Protein AF-A0A1H3DU78-F1 (afdb_monomer)

Solvent-accessible surface area (backbone atoms only — not comparable to full-atom values): 16078 Å² total; per-residue (Å²): 108,65,36,31,27,30,7,32,16,39,33,56,94,50,34,18,8,29,22,40,37,34,23,39,77,88,68,27,35,65,48,69,55,69,44,70,27,63,42,56,65,53,42,52,42,43,44,43,65,72,65,58,45,58,42,69,32,27,36,33,33,7,28,47,26,66,66,58,42,45,68,54,81,54,50,35,62,51,55,56,48,48,38,68,75,38,63,93,50,31,85,80,62,72,36,68,82,72,51,59,69,29,37,63,46,37,33,43,52,42,51,48,52,48,49,72,65,12,82,49,48,55,38,36,28,44,32,55,43,56,55,51,49,20,72,74,66,79,40,82,72,49,63,63,84,80,70,87,85,79,61,93,82,55,63,75,75,61,48,55,55,54,52,52,56,49,48,53,53,19,53,54,44,39,46,46,53,49,49,52,52,51,50,57,49,54,76,43,36,39,95,82,59,71,78,75,88,75,71,64,87,77,70,48,72,32,34,51,39,0,44,46,12,13,51,50,30,46,46,27,62,65,73,51,66,36,49,48,62,77,52,72,48,97,87,60,63,74,65,73,70,63,51,73,64,56,48,48,50,55,52,46,55,74,70,52,85,61,84,55,80,65,43,60,51,53,57,49,55,58,65,41,49,51,46,54,56,88,84,41,63,88,27,62,43,35,53,36,78,70,81,69,86,126

Foldseek 3Di:
DKAKEKFWEQDAPQFIKIKIFIADPVGFTADMDIDTGHALVVNVCCQCPVVVDQLQRYAYYFYQADQKAFPDDFAFLVLVVLCVVCVVCNVLRGTLVPDDDRRNPRRNVSLLVSLVRRVNHQAYAHDSLQSQVCLVPVDGDPLDPDDPPPPPPDPDPVVVVVVVVRVVVSLVSLVVLLVVLVVLSVVRHDPPPDPDSPDPSPDDPNNSNRSSSRSCCSVCVPPPPADWSLDADPVDGSCPDCPPVSVVVLVVQLVPDPPDPVSVVVSVVNVSRIDGDPSCVSHYTHGHHDRPPD

pLDDT: mean 81.36, std 17.66, range [39.06, 98.69]

Secondary structure (DSSP, 8-state):
-EEEEEEEE--TTT-EEEEEEEEETT--EEEEEEEEESSHHHHHHIIIIIS---GGGEEEEEESS-S-EESSSSS-HHHHHHHHH-GGGGGG---GGG--THHHHHHHHHHHHHHHH-TT--EEEE--HHHHHHHHHSS---S-----TT-SSS-HHHHHHHHHHHHHHHHHHHHHHHHHHHHHHHHTB-TT--------TT--HHHHHHHHHHHHHIIIIIIS--EETTSPPSS-----PPPHHHHHHHHHHHHSS--SHHHHHHHHHTTSSEE--TTTTTTEE-EE------

Nearest PDB structures (foldseek):
  7u65-assembly1_G  TM=6.149E-01  e=1.253E+00  Escherichia phage T7
  5ux0-assembly1_A  TM=3.588E-01  e=1.759E-01  Marinitoga piezophila
  1ytu-assembly1_A  TM=5.252E-01  e=1.490E+00  Archaeoglobus fulgidus DSM 4304
  4h83-assembly3_C  TM=5.751E-01  e=4.215E+00  marine actinobacterium PHSC20C1
  7ucz-assembly2_B  TM=7.297E-01  e=5.626E+00  Homo sapiens

Structure (mmCIF, N/CA/C/O backbone):
data_AF-A0A1H3DU78-F1
#
_entry.id   AF-A0A1H3DU78-F1
#
loop_
_atom_site.group_PDB
_atom_site.id
_atom_site.type_symbol
_atom_site.label_atom_id
_atom_site.label_alt_id
_atom_site.label_comp_id
_atom_site.label_asym_id
_atom_site.label_entity_id
_atom_site.label_seq_id
_atom_site.pdbx_PDB_ins_code
_atom_site.Cartn_x
_atom_site.Cartn_y
_atom_site.Cartn_z
_atom_site.occupancy
_atom_site.B_iso_or_equiv
_atom_site.auth_seq_id
_atom_site.auth_comp_id
_atom_site.auth_asym_id
_atom_site.auth_atom_id
_atom_site.pdbx_PDB_model_num
ATOM 1 N N . MET A 1 1 ? -14.651 -18.981 3.336 1.00 88.81 1 MET A N 1
ATOM 2 C CA . MET A 1 1 ? -14.735 -17.510 3.419 1.00 88.81 1 MET A CA 1
ATOM 3 C C . MET A 1 1 ? -13.555 -16.959 2.651 1.00 88.81 1 MET A C 1
ATOM 5 O O . MET A 1 1 ? -12.500 -17.586 2.697 1.00 88.81 1 MET A O 1
ATOM 9 N N . THR A 1 2 ? -13.757 -15.878 1.912 1.00 95.44 2 THR A N 1
ATOM 10 C CA . THR A 1 2 ? -12.699 -15.154 1.205 1.00 95.44 2 THR A CA 1
ATOM 11 C C . THR A 1 2 ? -12.466 -13.832 1.912 1.00 95.44 2 THR A C 1
ATOM 13 O O . THR A 1 2 ? -13.393 -13.269 2.494 1.00 95.44 2 THR A O 1
ATOM 16 N N . TYR A 1 3 ? -11.221 -13.379 1.899 1.00 97.94 3 TYR A N 1
ATOM 17 C CA . TYR A 1 3 ? -10.843 -12.057 2.358 1.00 97.94 3 TYR A CA 1
ATOM 18 C C . TYR A 1 3 ? -10.130 -11.317 1.235 1.00 97.94 3 TYR A C 1
ATOM 20 O O . TYR A 1 3 ? -9.528 -11.929 0.351 1.00 97.94 3 TYR A O 1
ATOM 28 N N . ILE A 1 4 ? -10.192 -9.995 1.293 1.00 98.50 4 ILE A N 1
ATOM 29 C CA . ILE A 1 4 ? -9.606 -9.097 0.313 1.00 98.50 4 ILE A CA 1
ATOM 30 C C . ILE A 1 4 ? -8.602 -8.189 1.011 1.00 98.50 4 ILE A C 1
ATOM 32 O O . ILE A 1 4 ? -8.874 -7.618 2.074 1.00 98.50 4 ILE A O 1
ATOM 36 N N . ILE A 1 5 ? -7.433 -8.066 0.388 1.00 98.62 5 ILE A N 1
ATOM 37 C CA . ILE A 1 5 ? -6.369 -7.155 0.797 1.00 98.62 5 ILE A CA 1
ATOM 38 C C . ILE A 1 5 ? -6.096 -6.221 -0.368 1.00 98.62 5 ILE A C 1
ATOM 40 O O . ILE A 1 5 ? -5.747 -6.674 -1.452 1.00 98.62 5 ILE A O 1
ATOM 44 N N . ILE A 1 6 ? -6.280 -4.926 -0.151 1.00 98.69 6 ILE A N 1
ATOM 45 C CA . ILE A 1 6 ? -6.170 -3.913 -1.204 1.00 98.69 6 ILE A CA 1
ATOM 46 C C . ILE A 1 6 ? -4.757 -3.331 -1.230 1.00 98.69 6 ILE A C 1
ATOM 48 O O . ILE A 1 6 ? -4.103 -3.212 -0.195 1.00 98.69 6 ILE A O 1
ATOM 52 N N . GLY A 1 7 ? -4.297 -2.941 -2.410 1.00 98.62 7 GLY A N 1
ATOM 53 C CA . GLY A 1 7 ? -3.119 -2.106 -2.590 1.00 98.62 7 GLY A CA 1
ATOM 54 C C . GLY A 1 7 ? -3.480 -0.838 -3.341 1.00 98.62 7 GLY A C 1
ATOM 55 O O . GLY A 1 7 ? -4.228 -0.906 -4.316 1.00 98.62 7 GLY A O 1
ATOM 56 N N . TYR A 1 8 ? -2.963 0.305 -2.905 1.00 98.56 8 TYR A N 1
ATOM 57 C CA . TYR A 1 8 ? -3.219 1.589 -3.548 1.00 98.56 8 TYR A CA 1
ATOM 58 C C . TYR A 1 8 ? -1.956 2.449 -3.579 1.00 98.56 8 TYR A C 1
ATOM 60 O O . TYR A 1 8 ? -1.324 2.652 -2.544 1.00 98.56 8 TYR A O 1
ATOM 68 N N . A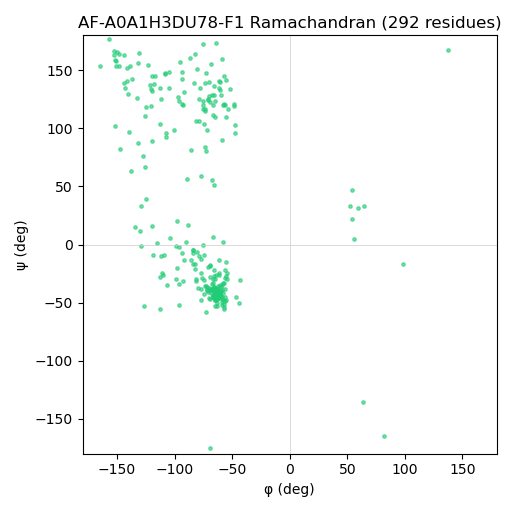SP A 1 9 ? -1.623 2.978 -4.752 1.00 97.62 9 ASP A N 1
ATOM 69 C CA . ASP A 1 9 ? -0.562 3.967 -4.936 1.00 97.62 9 ASP A CA 1
ATOM 70 C C . ASP A 1 9 ? -1.126 5.208 -5.654 1.00 97.62 9 ASP A C 1
ATOM 72 O O . ASP A 1 9 ? -1.486 5.141 -6.837 1.00 97.62 9 ASP A O 1
ATOM 76 N N . PRO A 1 10 ? -1.243 6.355 -4.964 1.00 96.12 10 PRO A N 1
ATOM 77 C CA . PRO A 1 10 ? -1.744 7.583 -5.556 1.00 96.12 10 PRO A CA 1
ATOM 78 C C . PRO A 1 10 ? -0.730 8.247 -6.507 1.00 96.12 10 PRO A C 1
ATOM 80 O O . PRO A 1 10 ? -0.048 9.220 -6.161 1.00 96.12 10 PRO A O 1
ATOM 83 N N . GLY A 1 11 ? -0.701 7.789 -7.757 1.00 88.12 11 GLY A N 1
ATOM 84 C CA . GLY A 1 11 ? 0.022 8.432 -8.851 1.00 88.12 11 GLY A CA 1
ATOM 85 C C . GLY A 1 11 ? -0.723 9.638 -9.438 1.00 88.12 11 GLY A C 1
ATOM 86 O O . GLY A 1 11 ? -1.876 9.568 -9.864 1.00 88.12 11 GLY A O 1
ATOM 87 N N . GLY A 1 12 ? -0.057 10.797 -9.472 1.00 85.62 12 GLY A N 1
ATOM 88 C CA . GLY A 1 12 ? -0.580 12.000 -10.133 1.00 85.62 12 GLY A CA 1
ATOM 89 C C . GLY A 1 12 ? -0.748 11.825 -11.650 1.00 85.62 12 GLY A C 1
ATOM 90 O O . GLY A 1 12 ? -0.314 10.834 -12.222 1.00 85.62 12 GLY A O 1
ATOM 91 N N . ASN A 1 13 ? -1.337 12.819 -12.327 1.00 88.75 13 ASN A N 1
ATOM 92 C CA . ASN A 1 13 ? -1.548 12.803 -13.787 1.00 88.75 13 ASN A CA 1
ATOM 93 C C . ASN A 1 13 ? -2.294 11.554 -14.293 1.00 88.75 13 ASN A C 1
ATOM 95 O O . ASN A 1 13 ? -1.897 10.961 -15.293 1.00 88.75 13 ASN A O 1
ATOM 99 N N . HIS A 1 14 ? -3.386 11.192 -13.619 1.00 91.31 14 HIS A N 1
ATOM 100 C CA . HIS A 1 14 ? -4.242 10.063 -13.988 1.00 91.31 14 HIS A CA 1
ATOM 101 C C . HIS A 1 14 ? -3.562 8.686 -13.895 1.00 91.31 14 HIS A C 1
ATOM 103 O O . HIS A 1 14 ? -3.837 7.808 -14.708 1.00 91.31 14 HIS A O 1
ATOM 109 N N . ALA A 1 15 ? -2.649 8.506 -12.936 1.00 94.56 15 ALA A N 1
ATOM 110 C CA . ALA A 1 15 ? -1.830 7.303 -12.838 1.00 94.56 15 ALA A CA 1
ATOM 111 C C . ALA A 1 15 ? -1.926 6.621 -11.464 1.00 94.56 15 ALA A C 1
ATOM 113 O O . ALA A 1 15 ? -0.924 6.137 -10.953 1.00 94.56 15 ALA A O 1
ATOM 114 N N . ASN A 1 16 ? -3.111 6.579 -10.851 1.00 97.00 16 ASN A N 1
ATOM 115 C CA . ASN A 1 16 ? -3.283 5.913 -9.560 1.00 97.00 16 ASN A CA 1
ATOM 116 C C . ASN A 1 16 ? -3.285 4.401 -9.758 1.00 97.00 16 ASN A C 1
ATOM 118 O O . ASN A 1 16 ? -4.148 3.879 -10.461 1.00 97.00 16 ASN A O 1
ATOM 122 N N . GLY A 1 17 ? -2.345 3.705 -9.129 1.00 97.31 17 GLY A N 1
ATOM 123 C CA . GLY A 1 17 ? -2.340 2.253 -9.085 1.00 97.31 17 GLY A CA 1
ATOM 124 C C . GLY A 1 17 ? -3.346 1.746 -8.062 1.00 97.31 17 GLY A C 1
ATOM 125 O O . GLY A 1 17 ? -3.403 2.236 -6.933 1.00 97.31 17 GLY A O 1
ATOM 126 N N . VAL A 1 18 ? -4.126 0.740 -8.437 1.00 98.38 18 VAL A N 1
ATOM 127 C CA . VAL A 1 18 ? -5.015 0.022 -7.522 1.00 98.38 18 VAL A CA 1
ATOM 128 C C . VAL A 1 18 ? -4.911 -1.472 -7.791 1.00 98.38 18 VAL A C 1
ATOM 130 O O . VAL A 1 18 ? -4.747 -1.907 -8.928 1.00 98.38 18 VAL A O 1
ATOM 133 N N . SER A 1 19 ? -4.961 -2.265 -6.730 1.00 97.94 19 SER A N 1
ATOM 134 C CA . SER A 1 19 ? -4.890 -3.719 -6.812 1.00 97.94 19 SER A CA 1
ATOM 135 C C . SER A 1 19 ? -5.654 -4.379 -5.676 1.00 97.94 19 SER A C 1
ATOM 137 O O . SER A 1 19 ? -5.976 -3.746 -4.665 1.00 97.94 19 SER A O 1
ATOM 139 N N . TYR A 1 20 ? -5.898 -5.676 -5.821 1.00 98.31 20 TYR A N 1
ATOM 140 C CA . TYR A 1 20 ? -6.340 -6.516 -4.719 1.00 98.31 20 TYR A CA 1
ATOM 141 C C . TYR A 1 20 ? -5.645 -7.873 -4.736 1.00 98.31 20 TYR A C 1
ATOM 143 O O . TYR A 1 20 ? -5.284 -8.398 -5.785 1.00 98.31 20 TYR A O 1
ATOM 151 N N . LEU A 1 21 ? -5.536 -8.472 -3.554 1.00 97.56 21 LEU A N 1
ATOM 152 C CA . LEU A 1 21 ? -5.270 -9.887 -3.347 1.00 97.56 21 LEU A CA 1
ATOM 153 C C . LEU A 1 21 ? -6.515 -1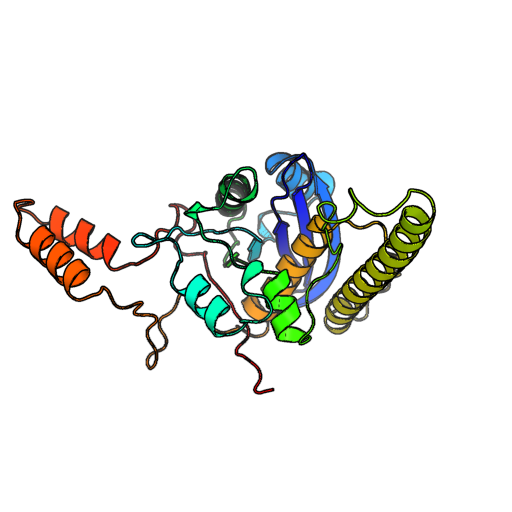0.523 -2.741 1.00 97.56 21 LEU A C 1
ATOM 155 O O . LEU A 1 21 ? -6.992 -10.095 -1.687 1.00 97.56 21 LEU A O 1
ATOM 159 N N . LYS A 1 22 ? -7.018 -11.569 -3.388 1.00 97.44 22 LYS A N 1
ATOM 160 C CA . LYS A 1 22 ? -8.065 -12.428 -2.853 1.00 97.44 22 LYS A CA 1
ATOM 161 C C . LYS A 1 22 ? -7.421 -13.601 -2.145 1.00 97.44 22 LYS A C 1
ATOM 163 O O . LYS A 1 22 ? -6.689 -14.375 -2.759 1.00 97.44 22 LYS A O 1
ATOM 168 N N . VAL A 1 23 ? -7.704 -13.735 -0.856 1.00 96.75 23 VAL A N 1
ATOM 169 C CA . VAL A 1 23 ? -7.148 -14.789 -0.011 1.00 96.75 23 VAL A CA 1
ATOM 170 C C . VAL A 1 23 ? -8.248 -15.664 0.573 1.00 96.75 23 VAL A C 1
ATOM 172 O O . VAL A 1 23 ? -9.349 -15.214 0.889 1.00 96.75 23 VAL A O 1
ATOM 175 N N . THR A 1 24 ? -7.958 -16.947 0.711 1.00 95.94 24 THR A N 1
ATOM 176 C CA . THR A 1 24 ? -8.847 -17.922 1.338 1.00 95.94 24 THR A CA 1
ATOM 177 C C . THR A 1 24 ? -8.854 -17.770 2.862 1.00 95.94 24 THR A C 1
ATOM 179 O O . THR A 1 24 ? -8.049 -17.049 3.452 1.00 95.94 24 THR A O 1
ATOM 182 N N . SER A 1 25 ? -9.739 -18.501 3.541 1.00 95.25 25 SER A N 1
ATOM 183 C CA . SER A 1 25 ? -9.796 -18.509 5.008 1.00 95.25 25 SER A CA 1
ATOM 184 C C . SER A 1 25 ? -8.561 -19.113 5.687 1.00 95.25 25 SER A C 1
ATOM 186 O O . SER A 1 25 ? -8.312 -18.817 6.849 1.00 95.25 25 SER A O 1
ATOM 188 N N . ASP A 1 26 ? -7.793 -19.953 4.986 1.00 95.00 26 ASP A N 1
ATOM 189 C CA . ASP A 1 26 ? -6.461 -20.421 5.405 1.00 95.00 26 ASP A CA 1
ATOM 190 C C . ASP A 1 26 ? -5.332 -19.485 4.936 1.00 95.00 26 ASP A C 1
ATOM 192 O O . ASP A 1 26 ? -4.167 -19.876 4.936 1.00 95.00 26 ASP A O 1
ATOM 196 N N . LEU A 1 27 ? -5.685 -18.252 4.552 1.00 94.75 27 LEU A N 1
ATOM 197 C CA . LEU A 1 27 ? -4.789 -17.169 4.158 1.00 94.75 27 LEU A CA 1
ATOM 198 C C . LEU A 1 27 ? -3.890 -17.499 2.961 1.00 94.75 27 LEU A C 1
ATOM 200 O O . LEU A 1 27 ? -2.780 -16.986 2.873 1.00 94.75 27 LEU A O 1
ATOM 204 N N . ARG A 1 28 ? -4.346 -18.329 2.019 1.00 94.38 28 ARG A N 1
ATOM 205 C CA . ARG A 1 28 ? -3.638 -18.566 0.750 1.00 94.38 28 ARG A CA 1
ATOM 206 C C . ARG A 1 28 ? -4.165 -17.643 -0.332 1.00 94.38 28 ARG A C 1
ATOM 208 O O . ARG A 1 28 ? -5.372 -17.433 -0.413 1.00 94.38 28 ARG A O 1
ATOM 215 N N . ILE A 1 29 ? -3.285 -17.146 -1.195 1.00 94.25 29 ILE A N 1
ATOM 216 C CA . ILE A 1 29 ? -3.695 -16.308 -2.326 1.00 94.25 29 ILE A CA 1
ATOM 217 C C . ILE A 1 29 ? -4.429 -17.180 -3.360 1.00 94.25 29 ILE A C 1
ATOM 219 O O . ILE A 1 29 ? -3.935 -18.222 -3.797 1.00 94.25 29 ILE A O 1
ATOM 223 N N . GLU A 1 30 ? -5.647 -16.780 -3.713 1.00 94.12 30 GLU A N 1
ATOM 224 C CA . GLU A 1 30 ? -6.503 -17.435 -4.707 1.00 94.12 30 GLU A CA 1
ATOM 225 C C . GLU A 1 30 ? -6.590 -16.630 -6.003 1.00 94.12 30 GLU A C 1
ATOM 227 O O . GLU A 1 30 ? -6.660 -17.226 -7.075 1.00 94.12 30 GLU A O 1
ATOM 232 N N . ASP A 1 31 ? -6.576 -15.300 -5.922 1.00 93.31 31 ASP A N 1
ATOM 233 C CA . ASP A 1 31 ? -6.545 -14.429 -7.095 1.00 93.31 31 ASP A CA 1
ATOM 234 C C . ASP A 1 31 ? -5.888 -13.091 -6.766 1.00 93.31 31 ASP A C 1
ATOM 236 O O . ASP A 1 31 ? -5.763 -12.715 -5.598 1.00 93.31 31 ASP A O 1
ATOM 240 N N . PHE A 1 32 ? -5.485 -12.374 -7.803 1.00 94.88 32 PHE A N 1
ATOM 241 C CA . PHE A 1 32 ? -5.138 -10.966 -7.714 1.00 94.88 32 PHE A CA 1
ATOM 242 C C . PHE A 1 32 ? -5.418 -10.293 -9.051 1.00 94.88 32 PHE A C 1
ATOM 244 O O . PHE A 1 32 ? -5.379 -10.942 -10.099 1.00 94.88 32 PHE A O 1
ATOM 251 N N . ASP A 1 33 ? -5.671 -8.995 -9.002 1.00 94.44 33 ASP A N 1
ATOM 252 C CA . ASP A 1 33 ? -5.728 -8.155 -10.190 1.00 94.44 33 ASP A CA 1
ATOM 253 C C . ASP A 1 33 ? -5.247 -6.749 -9.840 1.00 94.44 33 ASP A C 1
ATOM 255 O O . ASP A 1 33 ? -5.164 -6.365 -8.664 1.00 94.44 33 ASP A O 1
ATOM 259 N N . SER A 1 34 ? -4.931 -5.983 -10.872 1.00 95.25 34 SER A N 1
ATOM 260 C CA . SER A 1 34 ? -4.468 -4.611 -10.757 1.00 95.25 34 SER A CA 1
ATOM 261 C C . SER A 1 34 ? -4.858 -3.794 -11.969 1.00 95.25 34 SER A C 1
ATOM 263 O O . SER A 1 34 ? -5.122 -4.314 -13.050 1.00 95.25 34 SER A O 1
ATOM 265 N N . THR A 1 35 ? -4.902 -2.484 -11.779 1.00 95.44 35 THR A N 1
ATOM 266 C CA . THR A 1 35 ? -5.074 -1.547 -12.879 1.00 95.44 35 THR A CA 1
ATOM 267 C C . THR A 1 35 ? -4.534 -0.174 -12.498 1.00 95.44 35 THR A C 1
ATOM 269 O O . THR A 1 35 ? -4.108 0.076 -11.364 1.00 95.44 35 THR A O 1
ATOM 272 N N . ILE A 1 36 ? -4.594 0.737 -13.462 1.00 95.75 36 ILE A N 1
ATOM 273 C CA . ILE A 1 36 ? -4.297 2.150 -13.293 1.00 95.75 36 ILE A CA 1
ATOM 274 C C . ILE A 1 36 ? -5.544 2.947 -13.637 1.00 95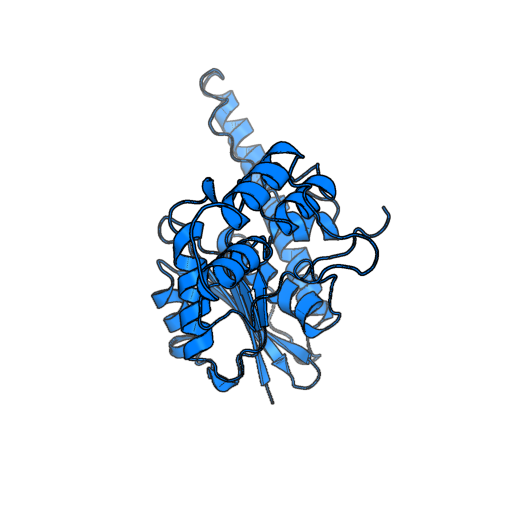.75 36 ILE A C 1
ATOM 276 O O . ILE A 1 36 ? -6.160 2.739 -14.682 1.00 95.75 36 ILE A O 1
ATOM 280 N N . VAL A 1 37 ? -5.889 3.882 -12.762 1.00 96.50 37 VAL A N 1
ATOM 281 C CA . VAL A 1 37 ? -7.073 4.732 -12.881 1.00 96.50 37 VAL A CA 1
ATOM 282 C C . VAL A 1 37 ? -6.731 6.201 -12.678 1.00 96.50 37 VAL A C 1
ATOM 284 O O . VAL A 1 37 ? -5.671 6.578 -12.161 1.00 96.50 37 VAL A O 1
ATOM 287 N N . SER A 1 38 ? -7.655 7.071 -13.069 1.00 95.94 38 SER A N 1
ATOM 288 C CA . SER A 1 38 ? -7.414 8.507 -13.076 1.00 95.94 38 SER A CA 1
ATOM 289 C C . SER A 1 38 ? -7.462 9.132 -11.687 1.00 95.94 38 SER A C 1
ATOM 291 O O . SER A 1 38 ? -6.808 10.153 -11.446 1.00 95.94 38 SER A O 1
ATOM 293 N N . THR A 1 39 ? -8.239 8.543 -10.780 1.00 96.00 39 THR A N 1
ATOM 294 C CA . THR A 1 39 ? -8.622 9.141 -9.498 1.00 96.00 39 THR A CA 1
ATOM 295 C C . THR A 1 39 ? -8.911 8.082 -8.427 1.00 96.00 39 THR A C 1
ATOM 297 O O . THR A 1 39 ? -9.081 6.897 -8.717 1.00 96.00 39 THR A O 1
ATOM 300 N N . CYS A 1 40 ? -8.993 8.502 -7.161 1.00 96.12 40 CYS A N 1
ATOM 301 C CA . CYS A 1 40 ? -9.333 7.611 -6.051 1.00 96.12 40 CYS A CA 1
ATOM 302 C C . CYS A 1 40 ? -10.778 7.076 -6.094 1.00 96.12 40 CYS A C 1
ATOM 304 O O . CYS A 1 40 ? -11.026 5.977 -5.610 1.00 96.12 40 CYS A O 1
ATOM 306 N N . ASP A 1 41 ? -11.738 7.821 -6.648 1.00 97.12 41 ASP A N 1
ATOM 307 C CA . ASP A 1 41 ? -13.120 7.354 -6.830 1.00 97.12 41 ASP A CA 1
ATOM 308 C C . ASP A 1 41 ? -13.225 6.306 -7.941 1.00 97.12 41 ASP A C 1
ATOM 310 O O . ASP A 1 41 ? -13.906 5.298 -7.753 1.00 97.12 41 ASP A O 1
ATOM 314 N N . GLU A 1 42 ? -12.487 6.474 -9.043 1.00 98.00 42 GLU A N 1
ATOM 315 C CA . GLU A 1 42 ? -12.357 5.427 -10.062 1.00 98.00 42 GLU A CA 1
ATOM 316 C C . GLU A 1 42 ? -11.697 4.170 -9.479 1.00 98.00 42 GLU A C 1
ATOM 318 O O . GLU A 1 42 ? -12.115 3.066 -9.804 1.00 98.00 42 GLU A O 1
ATOM 323 N N . ALA A 1 43 ? -10.731 4.311 -8.562 1.00 98.19 43 ALA A N 1
ATOM 324 C CA . ALA A 1 43 ? -10.107 3.163 -7.896 1.00 98.19 43 ALA A CA 1
ATOM 325 C C . ALA A 1 43 ? -11.115 2.361 -7.059 1.00 98.19 43 ALA A C 1
ATOM 327 O O . ALA A 1 43 ? -11.128 1.132 -7.106 1.00 98.19 43 ALA A O 1
ATOM 328 N N . LEU A 1 44 ? -11.975 3.050 -6.305 1.00 98.38 44 LEU A N 1
ATOM 329 C CA . LEU A 1 44 ? -13.027 2.410 -5.511 1.00 98.38 44 LEU A CA 1
ATOM 330 C C . LEU A 1 44 ? -14.116 1.796 -6.398 1.00 98.38 44 LEU A C 1
ATOM 332 O O . LEU A 1 44 ? -14.577 0.696 -6.103 1.00 98.38 44 LEU A O 1
ATOM 336 N N . SER A 1 45 ? -14.488 2.473 -7.488 1.00 98.38 45 SER A N 1
ATOM 337 C CA . SER A 1 45 ? -15.455 1.957 -8.467 1.00 98.38 45 SER A CA 1
ATOM 338 C C . SER A 1 45 ? -14.909 0.700 -9.149 1.00 98.38 45 SER A C 1
ATOM 340 O O . SER A 1 45 ? -15.594 -0.313 -9.223 1.00 98.38 45 SER A O 1
ATOM 342 N N . TRP A 1 46 ? -13.633 0.704 -9.542 1.00 98.31 46 TRP A N 1
ATOM 343 C CA . TRP A 1 46 ? -12.985 -0.481 -10.100 1.00 98.31 46 TRP A CA 1
ATOM 344 C C . TRP A 1 46 ? -13.002 -1.657 -9.113 1.00 98.31 46 TRP A C 1
ATOM 346 O O . TRP A 1 46 ? -13.337 -2.775 -9.491 1.00 98.31 46 TRP A O 1
ATOM 356 N N . LEU A 1 47 ? -12.702 -1.421 -7.831 1.00 98.50 47 LEU A N 1
ATOM 357 C CA . LEU A 1 47 ? -12.746 -2.477 -6.815 1.00 98.50 47 LEU A CA 1
ATOM 358 C C . LEU A 1 47 ? -14.164 -3.041 -6.625 1.00 98.50 47 LEU A C 1
ATOM 360 O O . LEU A 1 47 ? -14.362 -4.254 -6.666 1.00 98.50 47 LEU A O 1
ATOM 364 N N . PHE A 1 48 ? -15.149 -2.181 -6.375 1.00 98.31 48 PHE A N 1
ATOM 365 C CA . PHE A 1 48 ? -16.459 -2.628 -5.896 1.00 98.31 48 PHE A CA 1
ATOM 366 C C . PHE A 1 48 ? -17.475 -2.885 -7.008 1.00 98.31 48 PHE A C 1
ATOM 368 O O . PHE A 1 48 ? -18.291 -3.797 -6.872 1.00 98.31 48 PHE A O 1
ATOM 375 N N . ASP A 1 49 ? -17.395 -2.147 -8.111 1.00 97.88 49 ASP A N 1
ATOM 376 C CA . ASP A 1 49 ? -18.326 -2.273 -9.229 1.00 97.88 49 ASP A CA 1
ATOM 377 C C . ASP A 1 49 ? -17.753 -3.195 -10.317 1.00 97.88 49 ASP A C 1
ATOM 379 O O . ASP A 1 49 ? -18.403 -4.177 -10.682 1.00 97.88 49 ASP A O 1
ATOM 383 N N . ASP A 1 50 ? -16.523 -2.948 -10.787 1.00 97.69 50 ASP A N 1
ATOM 384 C CA . ASP A 1 50 ? -15.947 -3.715 -11.908 1.00 97.69 50 ASP A CA 1
ATOM 385 C C . ASP A 1 50 ? -15.452 -5.101 -11.472 1.00 97.69 50 ASP A C 1
ATOM 387 O O . ASP A 1 50 ? -15.757 -6.112 -12.109 1.00 97.69 50 ASP A O 1
ATOM 391 N N . GLN A 1 51 ? -14.701 -5.165 -10.370 1.00 97.12 51 GLN A N 1
ATOM 392 C CA . GLN A 1 51 ? -14.181 -6.420 -9.810 1.00 97.12 51 GLN A CA 1
ATOM 393 C C . GLN A 1 51 ? -15.200 -7.125 -8.905 1.00 97.12 51 GLN A C 1
ATOM 395 O O . GLN A 1 51 ? -14.952 -8.240 -8.440 1.00 97.12 51 GLN A O 1
ATOM 400 N N . MET A 1 52 ? -16.357 -6.494 -8.669 1.00 97.31 52 MET A N 1
ATOM 401 C CA . MET A 1 52 ? -17.449 -7.008 -7.839 1.00 97.31 52 MET A CA 1
ATOM 402 C C . MET A 1 52 ? -16.991 -7.446 -6.437 1.00 97.31 52 MET A C 1
ATOM 404 O O . MET A 1 52 ? -17.514 -8.416 -5.875 1.00 97.31 52 MET A O 1
ATOM 408 N N . ILE A 1 53 ? -15.992 -6.762 -5.868 1.00 98.06 53 ILE A N 1
ATOM 409 C CA . ILE A 1 53 ? -15.535 -7.038 -4.507 1.00 98.06 53 ILE A CA 1
ATOM 410 C C . ILE A 1 53 ? -16.639 -6.634 -3.536 1.00 98.06 53 ILE A C 1
ATOM 412 O O . ILE A 1 53 ? -17.119 -5.504 -3.548 1.00 98.06 53 ILE A O 1
ATOM 416 N N . ASN A 1 54 ? -17.014 -7.545 -2.641 1.00 98.12 54 ASN A N 1
ATOM 417 C CA . ASN A 1 54 ? -17.888 -7.197 -1.532 1.00 98.12 54 ASN A CA 1
ATOM 418 C C . ASN A 1 54 ? -17.082 -6.413 -0.471 1.00 98.12 54 ASN A C 1
ATOM 420 O O . ASN A 1 54 ? -16.097 -6.957 0.038 1.00 98.12 54 ASN A O 1
ATOM 424 N N . PRO A 1 55 ? -17.485 -5.184 -0.083 1.00 98.25 55 PRO A N 1
ATOM 425 C CA . PRO A 1 55 ? -16.802 -4.414 0.962 1.00 98.25 55 PRO A CA 1
ATOM 426 C C . PRO A 1 55 ? -16.666 -5.148 2.306 1.00 98.25 55 PRO A C 1
ATOM 428 O O . PRO A 1 55 ? -15.709 -4.916 3.045 1.00 98.25 55 PRO A O 1
ATOM 431 N N . ASP A 1 56 ? -17.574 -6.078 2.617 1.00 98.19 56 ASP A N 1
ATOM 432 C CA . ASP A 1 56 ? -17.499 -6.906 3.827 1.00 98.19 56 ASP A CA 1
ATOM 433 C C . ASP A 1 56 ? -16.342 -7.920 3.789 1.00 98.19 56 ASP A C 1
ATOM 435 O O . ASP A 1 56 ? -15.940 -8.442 4.829 1.00 98.19 56 ASP A O 1
ATOM 439 N N . GLU A 1 57 ? -15.787 -8.224 2.616 1.00 98.19 57 GLU A N 1
ATOM 440 C CA . GLU A 1 57 ? -14.643 -9.132 2.484 1.00 98.19 57 GLU A CA 1
ATOM 441 C C . GLU A 1 57 ? -13.302 -8.410 2.665 1.00 98.19 57 GLU A C 1
ATOM 443 O O . GLU A 1 57 ? -12.279 -9.063 2.870 1.00 98.19 57 GLU A O 1
ATOM 448 N N . VAL A 1 58 ? -13.282 -7.074 2.634 1.00 98.56 58 VAL A N 1
ATOM 449 C CA . VAL A 1 58 ? -12.058 -6.278 2.780 1.00 98.56 58 VAL A CA 1
ATOM 450 C C . VAL A 1 58 ? -11.609 -6.257 4.239 1.00 98.56 58 VAL A C 1
ATOM 452 O O . VAL A 1 58 ? -12.290 -5.705 5.103 1.00 98.56 58 VAL A O 1
ATOM 455 N N . ILE A 1 59 ? -10.425 -6.816 4.508 1.00 98.31 59 ILE A N 1
ATOM 456 C CA . ILE A 1 59 ? -9.857 -6.895 5.865 1.00 98.31 59 ILE A CA 1
ATOM 457 C C . ILE A 1 59 ? -8.642 -5.992 6.071 1.00 98.31 59 ILE A C 1
ATOM 459 O O . ILE A 1 59 ? -8.378 -5.571 7.200 1.00 98.31 59 ILE A O 1
ATOM 463 N N . ALA A 1 60 ? -7.910 -5.669 5.003 1.00 98.44 60 ALA A N 1
ATOM 464 C CA . ALA A 1 60 ? -6.714 -4.840 5.076 1.00 98.44 60 ALA A CA 1
ATOM 465 C C . ALA A 1 60 ? -6.465 -4.059 3.780 1.00 98.44 60 ALA A C 1
ATOM 467 O O . ALA A 1 60 ? -6.922 -4.461 2.710 1.00 98.44 60 ALA A O 1
ATOM 468 N N . ALA A 1 61 ? -5.694 -2.976 3.866 1.00 98.69 61 ALA A N 1
ATOM 469 C CA . ALA A 1 61 ? -5.157 -2.291 2.696 1.00 98.69 61 ALA A CA 1
ATOM 470 C C . ALA A 1 61 ? -3.744 -1.751 2.942 1.00 98.69 61 ALA A C 1
ATOM 472 O O . ALA A 1 61 ? -3.475 -1.214 4.015 1.00 98.69 61 ALA A O 1
ATOM 473 N N . GLY A 1 62 ? -2.869 -1.888 1.947 1.00 98.44 62 GLY A N 1
ATOM 474 C CA . GLY A 1 62 ? -1.579 -1.209 1.859 1.00 98.44 62 GLY A CA 1
ATOM 475 C C . GLY A 1 62 ? -1.687 0.035 0.991 1.00 98.44 62 GLY A C 1
ATOM 476 O O . GLY A 1 62 ? -2.178 -0.055 -0.133 1.00 98.44 62 GLY A O 1
ATOM 477 N N . ILE A 1 63 ? -1.255 1.183 1.504 1.00 98.25 63 ILE A N 1
ATOM 478 C CA . ILE A 1 63 ? -1.354 2.469 0.810 1.00 98.25 63 ILE A CA 1
ATOM 479 C C . ILE A 1 63 ? 0.033 3.111 0.727 1.00 98.25 63 ILE A C 1
ATOM 481 O O . ILE A 1 63 ? 0.615 3.430 1.765 1.00 98.25 63 ILE A O 1
ATOM 485 N N . ASP A 1 64 ? 0.543 3.329 -0.491 1.00 96.69 64 ASP A N 1
ATOM 486 C CA . ASP A 1 64 ? 1.808 4.037 -0.763 1.00 96.69 64 ASP A CA 1
ATOM 487 C C . ASP A 1 64 ? 1.641 5.559 -0.634 1.00 96.69 64 ASP A C 1
ATOM 489 O O . ASP A 1 64 ? 1.759 6.346 -1.570 1.00 96.69 64 ASP A O 1
ATOM 493 N N . SER A 1 65 ? 1.228 5.992 0.551 1.00 95.44 65 SER A N 1
ATOM 494 C CA . SER A 1 65 ? 1.064 7.397 0.898 1.00 95.44 65 SER A CA 1
ATOM 495 C C . SER A 1 65 ? 0.942 7.535 2.406 1.00 95.44 65 SER A C 1
ATOM 497 O O . SER A 1 65 ? 0.500 6.624 3.105 1.00 95.44 65 SER A O 1
ATOM 499 N N . PHE A 1 66 ? 1.323 8.700 2.922 1.00 93.81 66 PHE A N 1
ATOM 500 C CA . PHE A 1 66 ? 1.247 8.963 4.347 1.00 93.81 66 PHE A CA 1
ATOM 501 C C . PHE A 1 66 ? -0.204 8.995 4.841 1.00 93.81 66 PHE A C 1
ATOM 503 O O . PHE A 1 66 ? -1.048 9.734 4.335 1.00 93.81 66 PHE A O 1
ATOM 510 N N . LEU A 1 67 ? -0.474 8.232 5.901 1.00 94.56 67 LEU A N 1
ATOM 511 C CA . LEU A 1 67 ? -1.774 8.200 6.588 1.00 94.56 67 LEU A CA 1
ATOM 512 C C . LEU A 1 67 ? -1.746 8.968 7.916 1.00 94.56 67 LEU A C 1
ATOM 514 O O . LEU A 1 67 ? -2.702 8.951 8.694 1.00 94.56 67 LEU A O 1
ATOM 518 N N . SER A 1 68 ? -0.627 9.636 8.187 1.00 92.19 68 SER A N 1
ATOM 519 C CA . SER A 1 68 ? -0.386 10.412 9.395 1.00 92.19 68 SER A CA 1
ATOM 520 C C . SER A 1 68 ? 0.529 11.604 9.120 1.00 92.19 68 SER A C 1
ATOM 522 O O . SER A 1 68 ? 1.355 11.567 8.209 1.00 92.19 68 SER A O 1
ATOM 524 N N . TRP A 1 69 ? 0.409 12.656 9.930 1.00 91.31 69 TRP A N 1
ATOM 525 C CA . TRP A 1 69 ? 1.190 13.894 9.816 1.00 91.31 69 TRP A CA 1
ATOM 526 C C . TRP A 1 69 ? 2.039 14.115 11.056 1.00 91.31 69 TRP A C 1
ATOM 528 O O . TRP A 1 69 ? 1.508 13.952 12.150 1.00 91.31 69 TRP A O 1
ATOM 538 N N . PRO A 1 70 ? 3.303 14.555 10.943 1.00 87.69 70 PRO A N 1
ATOM 539 C CA . PRO A 1 70 ? 4.075 14.918 12.119 1.00 87.69 70 PRO A CA 1
ATOM 540 C C . PRO A 1 70 ? 3.460 16.154 12.793 1.00 87.69 70 PRO A C 1
ATOM 542 O O . PRO A 1 70 ? 3.107 17.124 12.124 1.00 87.69 70 PRO A O 1
ATOM 545 N N . THR A 1 71 ? 3.351 16.148 14.122 1.00 80.62 71 THR A N 1
ATOM 546 C CA . THR A 1 71 ? 2.945 17.349 14.882 1.00 80.62 71 THR A CA 1
ATOM 547 C C . THR A 1 71 ? 4.112 18.304 15.126 1.00 80.62 71 THR A C 1
ATOM 549 O O . THR A 1 71 ? 3.903 19.469 15.466 1.00 80.62 71 THR A O 1
ATOM 552 N N . ILE A 1 72 ? 5.347 17.818 14.958 1.00 78.81 72 ILE A N 1
ATOM 553 C CA . ILE A 1 72 ? 6.598 18.550 15.167 1.00 78.81 72 ILE A CA 1
ATOM 554 C C . ILE A 1 72 ? 7.605 18.106 14.099 1.00 78.81 72 ILE A C 1
ATOM 556 O O . ILE A 1 72 ? 7.795 16.912 13.887 1.00 78.81 72 ILE A O 1
ATOM 560 N N . GLY A 1 73 ? 8.298 19.062 13.474 1.00 81.75 73 GLY A N 1
ATOM 561 C CA . GLY A 1 73 ? 9.310 18.780 12.451 1.00 81.75 73 GLY A CA 1
ATOM 562 C C . GLY A 1 73 ? 8.719 18.526 11.061 1.00 81.75 73 GLY A C 1
ATOM 563 O O . GLY A 1 73 ? 7.583 18.895 10.777 1.00 81.75 73 GLY A O 1
ATOM 564 N N . VAL A 1 74 ? 9.534 17.954 10.169 1.00 84.38 74 VAL A N 1
ATOM 565 C CA . VAL A 1 74 ? 9.142 17.659 8.773 1.00 84.38 74 VAL A CA 1
ATOM 566 C C . VAL A 1 74 ? 9.012 16.158 8.494 1.00 84.38 74 VAL A C 1
ATOM 568 O O . VAL A 1 74 ? 8.285 15.763 7.586 1.00 84.38 74 VAL A O 1
ATOM 571 N N . PHE A 1 75 ? 9.708 15.332 9.278 1.00 88.06 75 PHE A N 1
ATOM 572 C CA . PHE A 1 75 ? 9.680 13.874 9.210 1.00 88.06 75 PHE A CA 1
ATOM 57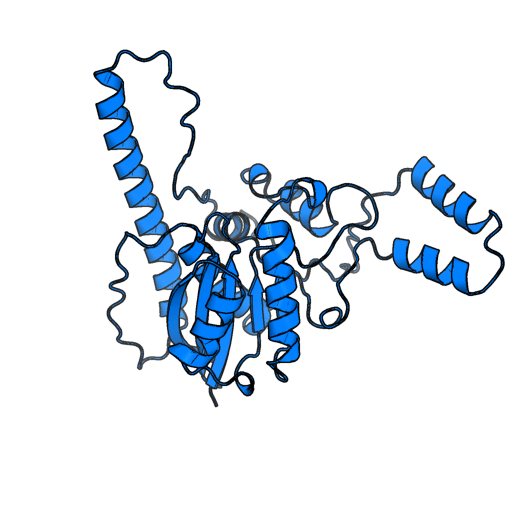3 C C . PHE A 1 75 ? 8.941 13.320 10.418 1.00 88.06 75 PHE A C 1
ATOM 575 O O . PHE A 1 75 ? 8.982 13.894 11.508 1.00 88.06 75 PHE A O 1
ATOM 582 N N . ARG A 1 76 ? 8.265 12.195 10.215 1.00 89.38 76 ARG A N 1
ATOM 583 C CA . ARG A 1 76 ? 7.657 11.432 11.296 1.00 89.38 76 ARG A CA 1
ATOM 584 C C . ARG A 1 76 ? 8.689 10.463 11.881 1.00 89.38 76 ARG A C 1
ATOM 586 O O . ARG A 1 76 ? 9.654 10.113 11.201 1.00 89.38 76 ARG A O 1
ATOM 593 N N . PRO A 1 77 ? 8.470 9.965 13.108 1.00 86.19 77 PRO A N 1
ATOM 594 C CA . PRO A 1 77 ? 9.325 8.954 13.727 1.00 86.19 77 PRO A CA 1
ATOM 595 C C . PRO A 1 77 ? 9.681 7.764 12.816 1.00 86.19 77 PRO A C 1
ATOM 597 O O . PRO A 1 77 ? 10.844 7.373 12.741 1.00 86.19 77 PRO A O 1
ATOM 600 N N . MET A 1 78 ? 8.702 7.209 12.098 1.00 88.38 78 MET A N 1
ATOM 601 C CA . MET A 1 78 ? 8.921 6.115 11.148 1.00 88.38 78 MET A CA 1
ATOM 602 C C . MET A 1 78 ? 9.762 6.544 9.943 1.00 88.38 78 MET A C 1
ATOM 604 O O . MET A 1 78 ? 10.642 5.795 9.541 1.00 88.38 78 MET A O 1
ATOM 608 N N . ASP A 1 79 ? 9.587 7.758 9.418 1.00 91.62 79 ASP A N 1
ATOM 609 C CA . ASP A 1 79 ? 10.408 8.246 8.302 1.00 91.62 79 ASP A CA 1
ATOM 610 C C . ASP A 1 79 ? 11.883 8.352 8.716 1.00 91.62 79 ASP A C 1
ATOM 612 O O . ASP A 1 79 ? 12.781 7.916 7.993 1.00 91.62 79 ASP A O 1
ATOM 616 N N . ASP A 1 80 ? 12.144 8.895 9.909 1.00 89.62 80 ASP A N 1
ATOM 617 C CA . ASP A 1 80 ? 13.497 9.002 10.462 1.00 89.62 80 ASP A CA 1
ATOM 618 C C . ASP A 1 80 ? 14.122 7.625 10.714 1.00 89.62 80 ASP A C 1
ATOM 620 O O . ASP A 1 80 ? 15.316 7.432 10.459 1.00 89.62 80 ASP A O 1
ATOM 624 N N . PHE A 1 81 ? 13.324 6.660 11.190 1.00 89.25 81 PHE A N 1
ATOM 625 C CA . PHE A 1 81 ? 13.753 5.269 11.328 1.00 89.25 81 PHE A CA 1
ATOM 626 C C . PHE A 1 81 ? 14.224 4.713 9.983 1.00 89.25 81 PHE A C 1
ATOM 628 O O . PHE A 1 81 ? 15.372 4.293 9.864 1.00 89.25 81 PHE A O 1
ATOM 635 N N . LEU A 1 82 ? 13.379 4.778 8.955 1.00 90.81 82 LEU A N 1
ATOM 636 C CA . LEU A 1 82 ? 13.674 4.217 7.638 1.00 90.81 82 LEU A CA 1
ATOM 637 C C . LEU A 1 82 ? 14.886 4.881 6.983 1.00 90.81 82 LEU A C 1
ATOM 639 O O . LEU A 1 82 ? 15.685 4.212 6.337 1.00 90.81 82 LEU A O 1
ATOM 643 N N . LYS A 1 83 ? 15.056 6.196 7.157 1.00 92.25 83 LYS A N 1
ATOM 644 C CA . LYS A 1 83 ? 16.204 6.924 6.595 1.00 92.25 83 LYS A CA 1
ATOM 645 C C . LYS A 1 83 ? 17.523 6.529 7.240 1.00 92.25 83 LYS A C 1
ATOM 647 O O . LYS A 1 83 ? 18.551 6.572 6.564 1.00 92.25 83 LYS A O 1
ATOM 652 N N . ARG A 1 84 ? 17.500 6.208 8.536 1.00 90.75 84 ARG A N 1
ATOM 653 C CA . ARG A 1 84 ? 18.664 5.698 9.267 1.00 90.75 84 ARG A CA 1
ATOM 654 C C . ARG A 1 84 ? 18.953 4.247 8.893 1.00 90.75 84 ARG A C 1
ATOM 656 O O . ARG A 1 84 ? 20.115 3.914 8.700 1.00 90.75 84 ARG A O 1
ATOM 663 N N . GLU A 1 85 ? 17.906 3.437 8.781 1.00 89.69 85 GLU A N 1
ATOM 664 C CA . GLU A 1 85 ? 18.003 2.000 8.521 1.00 89.69 85 GLU A CA 1
ATOM 665 C C . GLU A 1 85 ? 18.396 1.683 7.070 1.00 89.69 85 GLU A C 1
ATOM 667 O O . GLU A 1 85 ? 19.164 0.759 6.828 1.00 89.69 85 GLU A O 1
ATOM 672 N N . TYR A 1 86 ? 17.919 2.474 6.100 1.00 91.25 86 TYR A N 1
ATOM 673 C CA . TYR A 1 86 ? 18.138 2.249 4.664 1.00 91.25 86 TYR A CA 1
ATOM 674 C C . TYR A 1 86 ? 18.739 3.484 3.976 1.00 91.25 86 TYR A C 1
ATOM 676 O O . TYR A 1 86 ? 18.091 4.130 3.135 1.00 91.25 86 TYR A O 1
ATOM 684 N N . PRO A 1 87 ? 19.987 3.858 4.310 1.00 92.81 87 PRO A N 1
ATOM 685 C CA . PRO A 1 87 ? 20.621 5.060 3.776 1.00 92.81 87 PRO A CA 1
ATOM 686 C C . PRO A 1 87 ? 20.774 5.041 2.245 1.00 92.81 87 PRO A C 1
ATOM 688 O O . PRO A 1 87 ? 20.812 6.109 1.624 1.00 92.81 87 PRO A O 1
ATOM 691 N N . GLU A 1 88 ? 20.824 3.864 1.617 1.00 92.00 88 GLU A N 1
ATOM 692 C CA . GLU A 1 88 ? 20.967 3.676 0.170 1.00 92.00 88 GLU A CA 1
ATOM 693 C C . GLU A 1 88 ? 19.726 4.107 -0.611 1.00 92.00 88 GLU A C 1
ATOM 695 O O . GLU A 1 88 ? 19.861 4.498 -1.773 1.00 92.00 88 GLU A O 1
ATOM 700 N N . VAL A 1 89 ? 18.544 4.042 0.004 1.00 92.31 89 VAL A N 1
ATOM 701 C CA . VAL A 1 89 ? 17.248 4.402 -0.600 1.00 92.31 89 VAL A CA 1
ATOM 702 C C . VAL A 1 89 ? 16.557 5.540 0.146 1.00 92.31 89 VAL A C 1
ATOM 704 O O . VAL A 1 89 ? 15.388 5.825 -0.094 1.00 92.31 89 VAL A O 1
ATOM 707 N N . LYS A 1 90 ? 17.291 6.277 0.989 1.00 93.31 90 LYS A N 1
ATOM 708 C CA . LYS A 1 90 ? 16.757 7.417 1.752 1.00 93.31 90 LYS A CA 1
ATOM 709 C C . LYS A 1 90 ? 16.102 8.508 0.900 1.00 93.31 90 LYS A C 1
ATOM 711 O O . LYS A 1 90 ? 15.328 9.298 1.424 1.00 93.31 90 LYS A O 1
ATOM 716 N N . SER A 1 91 ? 16.440 8.597 -0.390 1.00 91.00 91 SER A N 1
ATOM 717 C CA . SER A 1 91 ? 15.815 9.532 -1.336 1.00 91.00 91 SER A CA 1
ATOM 718 C C . SER A 1 91 ? 14.377 9.162 -1.689 1.00 91.00 91 SER A C 1
ATOM 720 O O . SER A 1 91 ? 13.643 10.026 -2.153 1.00 91.00 91 SER A O 1
ATOM 722 N N . SER A 1 92 ? 13.984 7.908 -1.467 1.00 91.62 92 SER A N 1
ATOM 723 C CA . SER A 1 92 ? 12.605 7.442 -1.615 1.00 91.62 92 SER A CA 1
ATOM 724 C C . SER A 1 92 ? 11.740 7.790 -0.399 1.00 91.62 92 SER A C 1
ATOM 726 O O . SER A 1 92 ? 10.536 7.596 -0.447 1.00 91.62 92 SER A O 1
ATOM 728 N N . ILE A 1 93 ? 12.337 8.328 0.673 1.00 92.25 93 ILE A N 1
ATOM 729 C CA . ILE A 1 93 ? 11.639 8.750 1.890 1.00 92.25 93 ILE A CA 1
ATOM 730 C C . ILE A 1 93 ? 11.618 10.278 1.910 1.00 92.25 93 ILE A C 1
ATOM 732 O O . ILE A 1 93 ? 12.591 10.938 2.306 1.00 92.25 93 ILE A O 1
ATOM 736 N N . PHE A 1 94 ? 10.519 10.859 1.441 1.00 89.62 94 PHE A N 1
ATOM 737 C CA . PHE A 1 94 ? 10.330 12.307 1.420 1.00 89.62 94 PHE A CA 1
ATOM 738 C C . PHE A 1 94 ? 9.562 12.786 2.655 1.00 89.62 94 PHE A C 1
ATOM 740 O O . PHE A 1 94 ? 8.871 12.028 3.327 1.00 89.62 94 PHE A O 1
ATOM 747 N N . SER A 1 95 ? 9.742 14.062 2.994 1.00 90.19 95 SER A N 1
ATOM 748 C CA . SER A 1 95 ? 9.054 14.657 4.140 1.00 90.19 95 SER A CA 1
ATOM 749 C C . SER A 1 95 ? 7.577 14.862 3.813 1.00 90.19 95 SER A C 1
ATOM 751 O O . SER A 1 95 ? 7.258 15.206 2.674 1.00 90.19 95 SER A O 1
ATOM 753 N N . VAL A 1 96 ? 6.684 14.748 4.800 1.00 89.06 96 VAL A N 1
ATOM 754 C CA . VAL A 1 96 ? 5.246 15.016 4.592 1.00 89.06 96 VAL A CA 1
ATOM 755 C C . VAL A 1 96 ? 5.024 16.438 4.054 1.00 89.06 96 VAL A C 1
ATOM 757 O O . VAL A 1 96 ? 4.181 16.654 3.190 1.00 89.06 96 VAL A O 1
ATOM 760 N N . ASN A 1 97 ? 5.864 17.397 4.459 1.00 87.44 97 ASN A N 1
ATOM 761 C CA . ASN A 1 97 ? 5.836 18.779 3.960 1.00 87.44 97 ASN A CA 1
ATOM 762 C C . ASN A 1 97 ? 6.283 18.930 2.497 1.00 87.44 97 ASN A C 1
ATOM 764 O O . ASN A 1 97 ? 6.047 19.967 1.884 1.00 87.44 97 ASN A O 1
ATOM 768 N N . SER A 1 98 ? 6.977 17.934 1.951 1.00 89.56 98 SER A N 1
ATOM 769 C CA . SER A 1 98 ? 7.387 17.890 0.545 1.00 89.56 98 SER A CA 1
ATOM 770 C C . SER A 1 98 ? 6.387 17.141 -0.327 1.00 89.56 98 SER A C 1
ATOM 772 O O . SER A 1 98 ? 6.557 17.125 -1.544 1.00 89.56 98 SER A O 1
ATOM 774 N N . ALA A 1 99 ? 5.375 16.509 0.268 1.00 89.75 99 ALA A N 1
ATOM 775 C CA . ALA A 1 99 ? 4.342 15.836 -0.486 1.00 89.75 99 ALA A CA 1
ATOM 776 C C . ALA A 1 99 ? 3.400 16.849 -1.142 1.00 89.75 99 ALA A C 1
ATOM 778 O O . ALA A 1 99 ? 2.994 17.836 -0.530 1.00 89.75 99 ALA A O 1
ATOM 779 N N . PHE A 1 100 ? 3.012 16.585 -2.384 1.00 90.94 100 PHE A N 1
ATOM 780 C CA . PHE A 1 100 ? 2.062 17.409 -3.122 1.00 90.94 100 PHE A CA 1
ATOM 781 C C . PHE A 1 100 ? 1.168 16.538 -4.005 1.00 90.94 100 PHE A C 1
ATOM 783 O O . PHE A 1 100 ? 1.483 15.385 -4.298 1.00 90.94 100 PHE A O 1
ATOM 790 N N . GLY A 1 101 ? 0.048 17.107 -4.452 1.00 92.69 101 GLY A N 1
ATOM 791 C CA . GLY A 1 101 ? -0.843 16.464 -5.416 1.00 92.69 101 GLY A CA 1
ATOM 792 C C . GLY A 1 101 ? -1.478 15.174 -4.892 1.00 92.69 101 GLY A C 1
ATOM 793 O O . GLY A 1 101 ? -1.964 15.134 -3.762 1.00 92.69 101 GLY A O 1
ATOM 794 N N . ALA A 1 102 ? -1.492 14.134 -5.733 1.00 92.81 102 ALA A N 1
ATOM 795 C CA . ALA A 1 102 ? -2.182 12.873 -5.456 1.00 92.81 102 ALA A CA 1
ATOM 796 C C . ALA A 1 102 ? -1.682 12.202 -4.171 1.00 92.81 102 ALA A C 1
ATOM 798 O O . ALA A 1 102 ? -2.498 11.888 -3.308 1.00 92.81 102 ALA A O 1
ATOM 799 N N . MET A 1 103 ? -0.364 12.106 -3.969 1.00 91.69 103 MET A N 1
ATOM 800 C CA . MET A 1 103 ? 0.200 11.522 -2.747 1.00 91.69 103 MET A CA 1
ATOM 801 C C . MET A 1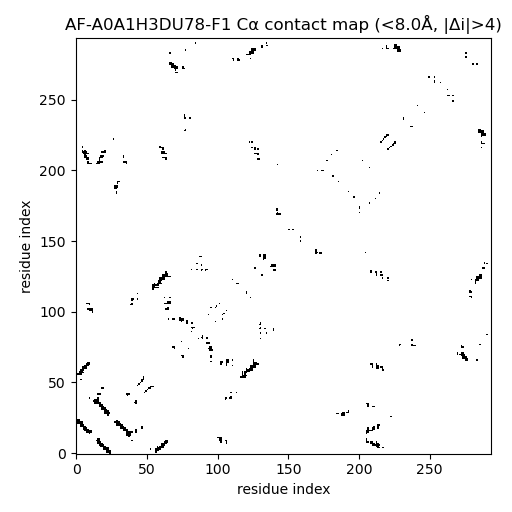 103 ? -0.252 12.228 -1.470 1.00 91.69 103 MET A C 1
ATOM 803 O O . MET A 1 103 ? -0.383 11.572 -0.446 1.00 91.69 103 MET A O 1
ATOM 807 N N . ALA A 1 104 ? -0.485 13.545 -1.509 1.00 92.00 104 ALA A N 1
ATOM 808 C CA . ALA A 1 104 ? -0.848 14.305 -0.315 1.00 92.00 104 ALA A CA 1
ATOM 809 C C . ALA A 1 104 ? -2.339 14.270 0.037 1.00 92.00 104 ALA A C 1
ATOM 811 O O . ALA A 1 104 ? -2.721 14.652 1.142 1.00 92.00 104 ALA A O 1
ATOM 812 N N . ILE A 1 105 ? -3.178 13.867 -0.918 1.00 94.69 105 ILE A N 1
ATOM 813 C CA . ILE A 1 105 ? -4.632 14.021 -0.832 1.00 94.69 105 ILE A CA 1
ATOM 814 C C . ILE A 1 105 ? -5.330 12.681 -1.059 1.00 94.69 105 ILE A C 1
ATOM 816 O O . ILE A 1 105 ? -6.151 12.265 -0.248 1.00 94.69 105 ILE A O 1
ATOM 820 N N . GLN A 1 106 ? -5.017 11.993 -2.154 1.00 96.50 106 GLN A N 1
ATOM 821 C CA . GLN A 1 106 ? -5.781 10.829 -2.593 1.00 96.50 106 GLN A CA 1
ATOM 822 C C . GLN A 1 106 ? -5.552 9.608 -1.700 1.00 96.50 106 GLN A C 1
ATOM 824 O O . GLN A 1 106 ? -6.520 8.919 -1.402 1.00 96.50 106 GLN A O 1
ATOM 829 N N . GLY A 1 107 ? -4.334 9.386 -1.191 1.00 96.31 107 GLY A N 1
ATOM 830 C CA . GLY A 1 107 ? -4.045 8.277 -0.269 1.00 96.31 107 GLY A CA 1
ATOM 831 C C . GLY A 1 107 ? -4.920 8.297 0.989 1.00 96.31 107 GLY A C 1
ATOM 832 O O . GLY A 1 107 ? -5.595 7.317 1.303 1.00 96.31 107 GLY A O 1
ATOM 833 N N . VAL A 1 108 ? -4.985 9.444 1.673 1.00 96.19 108 VAL A N 1
ATOM 834 C CA . VAL A 1 108 ? -5.811 9.594 2.881 1.00 96.19 108 VAL A CA 1
ATOM 835 C C . VAL A 1 108 ? -7.312 9.573 2.579 1.00 96.19 108 VAL A C 1
ATOM 837 O O . VAL A 1 108 ? -8.070 8.967 3.335 1.00 96.19 108 VAL A O 1
ATOM 840 N N . ILE A 1 109 ? -7.753 10.189 1.474 1.00 97.38 109 ILE A N 1
ATOM 841 C CA . ILE A 1 109 ? -9.167 10.163 1.069 1.00 97.38 109 ILE A CA 1
ATOM 842 C C . ILE A 1 109 ? -9.598 8.725 0.775 1.00 97.38 109 ILE A C 1
ATOM 844 O O . ILE A 1 109 ? -10.623 8.281 1.292 1.00 97.38 109 ILE A O 1
ATOM 848 N N . PHE A 1 110 ? -8.793 7.985 0.010 1.00 98.31 110 PHE A N 1
ATOM 849 C CA . PHE A 1 110 ? -9.026 6.575 -0.281 1.00 98.31 110 PHE A CA 1
ATOM 850 C C . PHE A 1 110 ? -9.142 5.765 1.015 1.00 98.31 110 PHE A C 1
ATOM 852 O O . PHE A 1 110 ? -10.128 5.056 1.205 1.00 98.31 110 PHE A O 1
ATOM 859 N N . ALA A 1 111 ? -8.206 5.943 1.954 1.00 98.19 111 ALA A N 1
ATOM 860 C CA . ALA A 1 111 ? -8.225 5.265 3.249 1.00 98.19 111 ALA A CA 1
ATOM 861 C C . ALA A 1 111 ? -9.502 5.552 4.060 1.00 98.19 111 ALA A C 1
ATOM 863 O O . ALA A 1 111 ? -10.105 4.633 4.618 1.00 98.19 111 ALA A O 1
ATOM 864 N N . GLN A 1 112 ? -9.928 6.818 4.127 1.00 97.62 112 GLN A N 1
ATOM 865 C CA . GLN A 1 112 ? -11.124 7.217 4.871 1.00 97.62 112 GLN A CA 1
ATOM 866 C C . GLN A 1 112 ? -12.403 6.653 4.251 1.00 97.62 112 GLN A C 1
ATOM 868 O O . GLN A 1 112 ? -13.248 6.125 4.977 1.00 97.62 112 GLN A O 1
ATOM 873 N N . ILE A 1 113 ? -12.543 6.738 2.924 1.00 98.31 113 ILE A N 1
ATOM 874 C CA . ILE A 1 113 ? -13.716 6.195 2.234 1.00 98.31 113 ILE A CA 1
ATOM 875 C C . ILE A 1 113 ? -13.737 4.677 2.393 1.00 98.31 113 ILE A C 1
ATOM 877 O O . ILE A 1 113 ? -14.756 4.142 2.831 1.00 98.31 113 ILE A O 1
ATOM 881 N N . LEU A 1 114 ? -12.611 3.998 2.153 1.00 98.38 114 LEU A N 1
ATOM 882 C CA . LEU A 1 114 ? -12.498 2.550 2.305 1.00 98.38 114 LEU A CA 1
ATOM 883 C C . LEU A 1 114 ? -12.909 2.104 3.713 1.00 98.38 114 LEU A C 1
ATOM 885 O O . LEU A 1 114 ? -13.737 1.208 3.862 1.00 98.38 114 LEU A O 1
ATOM 889 N N . ALA A 1 115 ? -12.404 2.778 4.748 1.00 97.75 115 ALA A N 1
ATOM 890 C CA . ALA A 1 115 ? -12.750 2.487 6.136 1.00 97.75 115 ALA A CA 1
ATOM 891 C C . ALA A 1 115 ? -14.226 2.732 6.477 1.00 97.75 115 ALA A C 1
ATOM 893 O O . ALA A 1 115 ? -14.724 2.106 7.415 1.00 97.75 115 ALA A O 1
ATOM 894 N N . SER A 1 116 ? -14.901 3.632 5.754 1.00 97.44 116 SER A N 1
ATOM 895 C CA . SER A 1 116 ? -16.325 3.926 5.941 1.00 97.44 116 SER A CA 1
ATOM 896 C C . SER A 1 116 ? -17.248 2.916 5.256 1.00 97.44 116 SER A C 1
ATOM 898 O O . SER A 1 116 ? -18.332 2.655 5.773 1.00 97.44 116 SER A O 1
ATOM 900 N N . VAL A 1 117 ? -16.820 2.335 4.128 1.00 97.88 117 VAL A N 1
ATOM 901 C CA . VAL A 1 117 ? -17.629 1.382 3.346 1.00 97.88 117 VAL A CA 1
ATOM 902 C C . VAL A 1 117 ? -17.298 -0.080 3.643 1.00 97.88 117 VAL A C 1
ATOM 904 O O . VAL A 1 117 ? -18.125 -0.942 3.381 1.00 97.88 117 VAL A O 1
ATOM 907 N N . SER A 1 118 ? -16.118 -0.364 4.205 1.00 98.12 118 SER A N 1
ATOM 908 C CA . SER A 1 118 ? -15.650 -1.721 4.519 1.00 98.12 118 SER A CA 1
ATOM 909 C C . SER A 1 118 ? -15.675 -1.961 6.036 1.00 98.12 118 SER A C 1
ATOM 911 O O . SER A 1 118 ? -14.702 -1.634 6.730 1.00 98.12 118 SER A O 1
ATOM 913 N N . PRO A 1 119 ? -16.766 -2.513 6.601 1.00 97.19 119 PRO A N 1
ATOM 914 C CA . PRO A 1 119 ? -16.920 -2.642 8.052 1.00 97.19 119 PRO A CA 1
ATOM 915 C C . PRO A 1 119 ? -15.908 -3.607 8.682 1.00 97.19 119 PRO A C 1
ATOM 917 O O . PRO A 1 119 ? -15.538 -3.428 9.842 1.00 97.19 119 PRO A O 1
ATOM 920 N N . ASN A 1 120 ? -15.419 -4.582 7.912 1.00 97.81 120 ASN A N 1
ATOM 921 C CA . ASN A 1 120 ? -14.440 -5.573 8.361 1.00 97.81 120 ASN A CA 1
ATOM 922 C C . ASN A 1 120 ? -12.982 -5.147 8.141 1.00 97.81 120 ASN A C 1
ATOM 924 O O . ASN A 1 120 ? -12.076 -5.908 8.491 1.00 97.81 120 ASN A O 1
ATOM 928 N N . LEU A 1 121 ? -12.741 -3.932 7.624 1.00 97.88 121 LEU A N 1
ATOM 929 C CA . LEU A 1 121 ? -11.396 -3.387 7.470 1.00 97.88 121 LEU A CA 1
ATOM 930 C C . LEU A 1 121 ? -10.768 -3.181 8.851 1.00 97.88 121 LEU A C 1
ATOM 932 O O . LEU A 1 121 ? -11.161 -2.275 9.595 1.00 97.88 121 LEU A O 1
ATOM 936 N N . GLN A 1 122 ? -9.771 -4.004 9.159 1.00 96.75 122 GLN A N 1
ATOM 937 C CA . GLN A 1 122 ? -9.047 -4.013 10.429 1.00 96.75 122 GLN A CA 1
ATOM 938 C C . GLN A 1 122 ? -7.716 -3.267 10.340 1.00 96.75 122 GLN A C 1
ATOM 940 O O . GLN A 1 122 ? -7.278 -2.694 11.335 1.00 96.75 122 GLN A O 1
ATOM 945 N N . LEU A 1 123 ? -7.089 -3.252 9.160 1.00 97.12 123 LEU A N 1
ATOM 946 C CA . LEU A 1 123 ? -5.734 -2.741 8.977 1.00 97.12 123 LEU A CA 1
ATOM 947 C C . LEU A 1 123 ? -5.632 -1.793 7.778 1.00 97.12 123 LEU A C 1
ATOM 949 O O . LEU A 1 123 ? -5.945 -2.154 6.649 1.00 97.12 123 LEU A O 1
ATOM 953 N N . LEU A 1 124 ? -5.111 -0.598 8.027 1.00 97.75 124 LEU A N 1
ATOM 954 C CA . LEU A 1 124 ? -4.598 0.319 7.017 1.00 97.75 124 LEU A CA 1
ATOM 955 C C . LEU A 1 124 ? -3.090 0.418 7.215 1.00 97.75 124 LEU A C 1
ATOM 957 O O . LEU A 1 124 ? -2.625 1.046 8.163 1.00 97.75 124 LEU A O 1
ATOM 961 N N . ASN A 1 125 ? -2.326 -0.242 6.361 1.00 97.19 125 ASN A N 1
ATOM 962 C CA . ASN A 1 125 ? -0.880 -0.211 6.422 1.00 97.19 125 ASN A CA 1
ATOM 963 C C . ASN A 1 125 ? -0.357 0.890 5.505 1.00 97.19 125 ASN A C 1
ATOM 965 O O . ASN A 1 125 ? -0.590 0.868 4.298 1.00 97.19 125 ASN A O 1
ATOM 969 N N . GLU A 1 126 ? 0.367 1.842 6.075 1.00 95.69 126 GLU A N 1
ATOM 970 C CA . GLU A 1 126 ? 1.155 2.758 5.266 1.00 95.69 126 GLU A CA 1
ATOM 971 C C . GLU A 1 126 ? 2.385 2.016 4.731 1.00 95.69 126 GLU A C 1
ATOM 973 O O . GLU A 1 126 ? 3.237 1.553 5.492 1.00 95.69 126 GLU A O 1
ATOM 978 N N . THR A 1 127 ? 2.462 1.880 3.413 1.00 94.56 127 THR A N 1
ATOM 979 C CA . THR A 1 127 ? 3.507 1.130 2.716 1.00 94.56 127 THR A CA 1
ATOM 980 C C . THR A 1 127 ? 4.502 2.072 2.059 1.00 94.56 127 THR A C 1
ATOM 982 O O . THR A 1 127 ? 4.150 3.163 1.642 1.00 94.56 127 THR A O 1
ATOM 985 N N . HIS A 1 128 ? 5.763 1.643 1.965 1.00 93.62 128 HIS A N 1
ATOM 986 C CA . HIS A 1 128 ? 6.812 2.338 1.207 1.00 93.62 128 HIS A CA 1
ATOM 987 C C . HIS A 1 128 ? 7.453 1.317 0.259 1.00 93.62 128 HIS A C 1
ATOM 989 O O . HIS A 1 128 ? 8.529 0.792 0.570 1.00 93.62 128 HIS A O 1
ATOM 995 N N . PRO A 1 129 ? 6.787 0.954 -0.852 1.00 93.75 129 PRO A N 1
ATOM 996 C CA . PRO A 1 129 ? 7.106 -0.218 -1.670 1.00 93.75 129 PRO A CA 1
ATOM 997 C C . PRO A 1 129 ? 8.556 -0.207 -2.163 1.00 93.75 129 PRO A C 1
ATOM 999 O O . PRO A 1 129 ? 9.249 -1.220 -2.089 1.00 93.75 129 PRO A O 1
ATOM 1002 N N . LYS A 1 130 ? 9.087 0.965 -2.524 1.00 91.94 130 LYS A N 1
ATOM 1003 C CA . LYS A 1 130 ? 10.476 1.138 -2.994 1.00 91.94 130 LYS A CA 1
ATOM 1004 C C . LYS A 1 130 ? 11.512 0.836 -1.914 1.00 91.94 130 LYS A C 1
ATOM 1006 O O . LYS A 1 130 ? 12.541 0.216 -2.187 1.00 91.94 130 LYS A O 1
ATOM 1011 N N . VAL A 1 131 ? 11.250 1.276 -0.684 1.00 93.12 131 VAL A N 1
ATOM 1012 C CA . VAL A 1 131 ? 12.136 1.044 0.466 1.00 93.12 131 VAL A CA 1
ATOM 1013 C C . VAL A 1 131 ? 11.971 -0.392 0.966 1.00 93.12 131 VAL A C 1
ATOM 1015 O O . VAL A 1 131 ? 12.956 -1.048 1.296 1.00 93.12 131 VAL A O 1
ATOM 1018 N N . ALA A 1 132 ? 10.746 -0.914 0.955 1.00 93.00 132 ALA A N 1
ATOM 1019 C CA . ALA A 1 132 ? 10.432 -2.268 1.381 1.00 93.00 132 ALA A CA 1
ATOM 1020 C C . ALA A 1 132 ? 11.064 -3.300 0.439 1.00 93.00 132 ALA A C 1
ATOM 1022 O O . ALA A 1 132 ? 11.697 -4.244 0.903 1.00 93.00 132 ALA A O 1
ATOM 1023 N N . TYR A 1 133 ? 10.984 -3.078 -0.874 1.00 93.00 133 TYR A N 1
ATOM 1024 C CA . TYR A 1 133 ? 11.640 -3.923 -1.868 1.00 93.00 133 TYR A CA 1
ATOM 1025 C C . TYR A 1 133 ? 13.157 -3.928 -1.687 1.00 93.00 133 TYR A C 1
ATOM 1027 O O . TYR A 1 133 ? 13.791 -4.984 -1.748 1.00 93.00 133 TYR A O 1
ATOM 1035 N N . HIS A 1 134 ? 13.748 -2.767 -1.389 1.00 92.62 134 HIS A N 1
ATOM 1036 C CA . HIS A 1 134 ? 15.165 -2.689 -1.045 1.00 92.62 134 HIS A CA 1
ATOM 1037 C C . HIS A 1 134 ? 15.495 -3.472 0.225 1.00 92.62 134 HIS A C 1
ATOM 1039 O O . HIS A 1 134 ? 16.467 -4.222 0.231 1.00 92.62 134 HIS A O 1
ATOM 1045 N N . ALA A 1 135 ? 14.685 -3.350 1.277 1.00 91.38 135 ALA A N 1
ATOM 1046 C CA . ALA A 1 135 ? 14.878 -4.105 2.510 1.00 91.38 135 ALA A CA 1
ATOM 1047 C C . ALA A 1 135 ? 14.852 -5.627 2.272 1.00 91.38 135 ALA A C 1
ATOM 1049 O O . ALA A 1 135 ? 15.608 -6.353 2.908 1.00 91.38 135 ALA A O 1
ATOM 1050 N N . GLN A 1 136 ? 14.032 -6.106 1.330 1.00 90.19 136 GLN A N 1
ATOM 1051 C CA . GLN A 1 136 ? 13.922 -7.532 1.003 1.00 90.19 136 GLN A CA 1
ATOM 1052 C C . GLN A 1 136 ? 15.030 -8.058 0.097 1.00 90.19 136 GLN A C 1
ATOM 1054 O O . GLN A 1 136 ? 15.454 -9.202 0.234 1.00 90.19 136 GLN A O 1
ATOM 1059 N N . THR A 1 137 ? 15.461 -7.251 -0.869 1.00 90.88 137 THR A N 1
ATOM 1060 C CA . THR A 1 137 ? 16.313 -7.728 -1.969 1.00 90.88 137 THR A CA 1
ATOM 1061 C C . THR A 1 137 ? 17.734 -7.177 -1.923 1.00 90.88 137 THR A C 1
ATOM 1063 O O . THR A 1 137 ? 18.574 -7.617 -2.708 1.00 90.88 137 THR A O 1
ATOM 1066 N N . ALA A 1 138 ? 18.001 -6.198 -1.050 1.00 90.38 138 ALA A N 1
ATOM 1067 C CA . ALA A 1 138 ? 19.198 -5.354 -1.056 1.00 90.38 138 ALA A CA 1
ATOM 1068 C C . ALA A 1 138 ? 19.444 -4.644 -2.406 1.00 90.38 138 ALA A C 1
ATOM 1070 O O . ALA A 1 138 ? 20.570 -4.266 -2.736 1.00 90.38 138 ALA A O 1
ATOM 1071 N N . ARG A 1 139 ? 18.395 -4.475 -3.225 1.00 89.69 139 ARG A N 1
ATOM 1072 C CA . ARG A 1 139 ? 18.463 -3.818 -4.535 1.00 89.69 139 ARG A CA 1
ATOM 1073 C C . ARG A 1 139 ? 17.604 -2.572 -4.545 1.00 89.69 139 ARG A C 1
ATOM 1075 O O . ARG A 1 139 ? 16.536 -2.514 -3.946 1.00 89.69 139 ARG A O 1
ATOM 1082 N N . ARG A 1 140 ? 18.058 -1.554 -5.271 1.00 87.62 140 ARG A N 1
ATOM 1083 C CA . ARG A 1 140 ? 17.247 -0.357 -5.486 1.00 87.62 140 ARG A CA 1
ATOM 1084 C C . ARG A 1 140 ? 16.078 -0.674 -6.408 1.00 87.62 140 ARG A C 1
ATOM 1086 O O . ARG A 1 140 ? 16.237 -1.374 -7.407 1.00 87.62 140 ARG A O 1
ATOM 1093 N N . HIS A 1 141 ? 14.937 -0.094 -6.072 1.00 80.25 141 HIS A N 1
ATOM 1094 C CA . HIS A 1 141 ? 13.805 0.026 -6.969 1.00 80.25 141 HIS A CA 1
ATOM 1095 C C . HIS A 1 141 ? 14.181 0.975 -8.120 1.00 80.25 141 HIS A C 1
ATOM 1097 O O . HIS A 1 141 ? 14.383 2.169 -7.891 1.00 80.25 141 HIS A O 1
ATOM 1103 N N . ASP A 1 142 ? 14.311 0.455 -9.340 1.00 71.94 142 ASP A N 1
ATOM 1104 C CA . ASP A 1 142 ? 14.799 1.217 -10.499 1.00 71.94 142 ASP A CA 1
ATOM 1105 C C . ASP A 1 142 ? 13.969 0.893 -11.752 1.00 71.94 142 ASP A C 1
ATOM 1107 O O . ASP A 1 142 ? 14.464 0.317 -12.719 1.00 71.94 142 ASP A O 1
ATOM 1111 N N . TYR A 1 143 ? 12.671 1.222 -11.703 1.00 63.34 143 TYR A N 1
ATOM 1112 C CA . TYR A 1 143 ? 11.749 1.071 -12.838 1.00 63.34 143 TYR A CA 1
ATOM 1113 C C . TYR A 1 143 ? 12.164 1.932 -14.023 1.00 63.34 143 TYR A C 1
ATOM 1115 O O . TYR A 1 143 ? 12.130 1.510 -15.174 1.00 63.34 143 TYR A O 1
ATOM 1123 N N . PHE A 1 144 ? 12.603 3.149 -13.723 1.00 54.88 144 PHE A N 1
ATOM 1124 C CA . PHE A 1 144 ? 13.115 4.089 -14.693 1.00 54.88 144 PHE A CA 1
ATOM 1125 C C . PHE A 1 144 ? 14.105 4.967 -13.956 1.00 54.88 144 PHE A C 1
ATOM 1127 O O . PHE A 1 144 ? 13.690 5.895 -13.260 1.00 54.88 144 PHE A O 1
ATOM 1134 N N . ALA A 1 145 ? 15.407 4.733 -14.114 1.00 50.16 145 ALA A N 1
ATOM 1135 C CA . ALA A 1 145 ? 16.387 5.735 -13.734 1.00 50.16 145 ALA A CA 1
ATOM 1136 C C . ALA A 1 145 ? 16.066 6.992 -14.559 1.00 50.16 145 ALA A C 1
ATOM 1138 O O . ALA A 1 145 ? 16.541 7.135 -15.681 1.00 50.16 145 ALA A O 1
ATOM 1139 N N . LYS A 1 146 ? 15.220 7.892 -14.056 1.00 47.66 146 LYS A N 1
ATOM 1140 C CA . LYS A 1 146 ? 14.942 9.195 -14.648 1.00 47.66 146 LYS A CA 1
ATOM 1141 C C . LYS A 1 146 ? 16.063 10.113 -14.210 1.00 47.66 146 LYS A C 1
ATOM 1143 O O . LYS A 1 146 ? 16.111 10.570 -13.074 1.00 47.66 146 LYS A O 1
ATOM 1148 N N . ARG A 1 147 ? 16.953 10.419 -15.145 1.00 47.19 147 ARG A N 1
ATOM 1149 C CA . ARG A 1 147 ? 17.508 11.769 -15.246 1.00 47.19 147 ARG A CA 1
ATOM 1150 C C . ARG A 1 147 ? 17.605 12.106 -16.720 1.00 47.19 147 ARG A C 1
ATOM 1152 O O . ARG A 1 147 ? 18.572 11.719 -17.374 1.00 47.19 147 ARG A O 1
ATOM 1159 N N . ASP A 1 148 ? 16.578 12.818 -17.167 1.00 45.56 148 ASP A N 1
ATOM 1160 C CA . ASP A 1 148 ? 16.548 13.618 -18.391 1.00 45.56 148 ASP A CA 1
ATOM 1161 C C . ASP A 1 148 ? 17.341 14.932 -18.237 1.00 45.56 148 ASP A C 1
ATOM 1163 O O . ASP A 1 148 ? 17.487 15.674 -19.193 1.00 45.56 148 ASP A O 1
ATOM 1167 N N . ASN A 1 149 ? 17.945 15.207 -17.073 1.00 44.81 149 ASN A N 1
ATOM 1168 C CA . ASN A 1 149 ? 18.600 16.497 -16.806 1.00 44.81 149 ASN A CA 1
ATOM 1169 C C . ASN A 1 149 ? 20.130 16.495 -17.013 1.00 44.81 149 ASN A C 1
ATOM 1171 O O . ASN A 1 149 ? 20.816 17.316 -16.413 1.00 44.81 149 ASN A O 1
ATOM 1175 N N . ALA A 1 150 ? 20.700 15.555 -17.775 1.00 44.19 150 ALA A N 1
ATOM 1176 C CA . ALA A 1 150 ? 22.159 15.485 -17.974 1.00 44.19 150 ALA A CA 1
ATOM 1177 C C . ALA A 1 150 ? 22.604 15.274 -19.431 1.00 44.19 150 ALA A C 1
ATOM 1179 O O . ALA A 1 150 ? 23.754 14.909 -19.664 1.00 44.19 150 ALA A O 1
ATOM 1180 N N . VAL A 1 151 ? 21.722 15.476 -20.415 1.00 48.69 151 VAL A N 1
ATOM 1181 C CA . VAL A 1 151 ? 22.048 15.226 -21.833 1.00 48.69 151 VAL A CA 1
ATOM 1182 C C . VAL A 1 151 ? 21.697 16.418 -22.727 1.00 48.69 151 VAL A C 1
ATOM 1184 O O . VAL A 1 151 ? 21.355 16.235 -23.887 1.00 48.69 151 VAL A O 1
ATOM 1187 N N . ASP A 1 152 ? 21.822 17.643 -22.216 1.00 52.34 152 ASP A N 1
ATOM 1188 C CA . ASP A 1 152 ? 21.791 18.830 -23.085 1.00 52.34 152 ASP A CA 1
ATOM 1189 C C . ASP A 1 152 ? 23.143 19.066 -23.800 1.00 52.34 152 ASP A C 1
ATOM 1191 O O . ASP A 1 152 ? 23.200 19.836 -24.752 1.00 52.34 152 ASP A O 1
ATOM 1195 N N . ASP A 1 153 ? 24.213 18.344 -23.422 1.00 54.00 153 ASP A N 1
ATOM 1196 C CA . ASP A 1 153 ? 25.578 18.549 -23.952 1.00 54.00 153 ASP A CA 1
ATOM 1197 C C . ASP A 1 153 ? 26.164 17.376 -24.773 1.00 54.00 153 ASP A C 1
ATOM 1199 O O . ASP A 1 153 ? 27.298 17.455 -25.255 1.00 54.00 153 ASP A O 1
ATOM 1203 N N . ILE A 1 154 ? 25.429 16.275 -24.984 1.00 57.50 154 ILE A N 1
ATOM 1204 C CA . ILE A 1 154 ? 25.916 15.157 -25.816 1.00 57.50 154 ILE A CA 1
ATOM 1205 C C . ILE A 1 154 ? 25.366 15.306 -27.239 1.00 57.50 154 ILE A C 1
ATOM 1207 O O . ILE A 1 154 ? 24.160 15.359 -27.454 1.00 57.50 154 ILE A O 1
ATOM 1211 N N . LYS A 1 155 ? 26.264 15.355 -28.231 1.00 60.53 155 LYS A N 1
ATOM 1212 C CA . LYS A 1 155 ? 25.930 15.456 -29.662 1.00 60.53 155 LYS A CA 1
ATOM 1213 C C . LYS A 1 155 ? 24.928 14.365 -30.085 1.00 60.53 155 LYS A C 1
ATOM 1215 O O . LYS A 1 155 ? 25.131 13.189 -29.784 1.00 60.53 155 LYS A O 1
ATOM 1220 N N . ASN A 1 156 ? 23.898 14.781 -30.829 1.00 59.75 156 ASN A N 1
ATOM 1221 C CA . ASN A 1 156 ? 22.647 14.063 -31.130 1.00 59.75 156 ASN A CA 1
ATOM 1222 C C . ASN A 1 156 ? 22.746 12.564 -31.494 1.00 59.75 156 ASN A C 1
ATOM 1224 O O . ASN A 1 156 ? 21.832 11.823 -31.162 1.00 59.75 156 ASN A O 1
ATOM 1228 N N . GLU A 1 157 ? 23.823 12.073 -32.114 1.00 58.00 157 GLU A N 1
ATOM 1229 C CA . GLU A 1 157 ? 23.902 10.664 -32.550 1.00 58.00 157 GLU A CA 1
ATOM 1230 C C . GLU A 1 157 ? 24.297 9.675 -31.438 1.00 58.00 157 GLU A C 1
ATOM 1232 O O . GLU A 1 157 ? 23.860 8.526 -31.446 1.00 58.00 157 GLU A O 1
ATOM 1237 N N . GLN A 1 158 ? 25.087 10.093 -30.442 1.00 59.50 158 GLN A N 1
ATOM 1238 C CA . GLN A 1 158 ? 25.429 9.207 -29.316 1.00 59.50 158 GLN A CA 1
ATOM 1239 C C . GLN A 1 158 ? 24.274 9.094 -28.311 1.00 59.50 158 GLN A C 1
ATOM 1241 O O . GLN A 1 158 ? 24.138 8.081 -27.623 1.00 59.50 158 GLN A O 1
ATOM 1246 N N . VAL A 1 159 ? 23.407 10.107 -28.267 1.00 61.69 159 VAL A N 1
ATOM 1247 C CA . VAL A 1 159 ? 22.252 10.188 -27.365 1.00 61.69 159 VAL A CA 1
ATOM 1248 C C . VAL A 1 159 ? 21.247 9.066 -27.626 1.00 61.69 159 VAL A C 1
ATOM 1250 O O . VAL A 1 159 ? 20.743 8.469 -26.674 1.00 61.69 159 VAL A O 1
ATOM 1253 N N . ASP A 1 160 ? 20.998 8.723 -28.889 1.00 66.19 160 ASP A N 1
ATOM 1254 C CA . ASP A 1 160 ? 20.005 7.704 -29.246 1.00 66.19 160 ASP A CA 1
ATOM 1255 C C . ASP A 1 160 ? 20.450 6.291 -28.849 1.00 66.19 160 ASP A C 1
ATOM 1257 O O . ASP A 1 160 ? 19.653 5.508 -28.321 1.00 66.19 160 ASP A O 1
ATOM 1261 N N . HIS A 1 161 ? 21.744 5.981 -28.988 1.00 68.06 161 HIS A N 1
ATOM 1262 C CA . HIS A 1 161 ? 22.283 4.699 -28.538 1.00 68.06 161 HIS A CA 1
ATOM 1263 C C . HIS A 1 161 ? 22.188 4.555 -27.010 1.00 68.06 161 HIS A C 1
ATOM 1265 O O . HIS A 1 161 ? 21.657 3.555 -26.522 1.00 68.06 161 HIS A O 1
ATOM 1271 N N . PHE A 1 162 ? 22.599 5.571 -26.241 1.00 65.12 162 PHE A N 1
ATOM 1272 C CA . PHE A 1 162 ? 22.492 5.539 -24.776 1.00 65.12 162 PHE A CA 1
ATOM 1273 C C . PHE A 1 162 ? 21.040 5.477 -24.283 1.00 65.12 162 PHE A C 1
ATOM 1275 O O . PHE A 1 162 ? 20.752 4.745 -23.333 1.00 65.12 162 PHE A O 1
ATOM 1282 N N . LYS A 1 163 ? 20.108 6.180 -24.943 1.00 68.94 163 LYS A N 1
ATOM 1283 C CA . LYS A 1 163 ? 18.668 6.078 -24.653 1.00 68.94 163 LYS A CA 1
ATOM 1284 C C . LYS A 1 163 ? 18.150 4.656 -24.870 1.00 68.94 163 LYS A C 1
ATOM 1286 O O . LYS A 1 163 ? 17.417 4.151 -24.022 1.00 68.94 163 LYS A O 1
ATOM 1291 N N . SER A 1 164 ? 18.564 3.992 -25.953 1.00 73.00 164 SER A N 1
ATOM 1292 C CA . SER A 1 164 ? 18.141 2.617 -26.251 1.00 73.00 164 SER A CA 1
ATOM 1293 C C . SER A 1 164 ? 18.653 1.601 -25.220 1.00 73.00 164 SER A C 1
ATOM 1295 O O . SER A 1 164 ? 17.863 0.819 -24.696 1.00 73.00 164 SER A O 1
ATOM 1297 N N . VAL A 1 165 ? 19.935 1.664 -24.840 1.00 71.75 165 VAL A N 1
ATOM 1298 C CA . VAL A 1 165 ? 20.530 0.756 -23.841 1.00 71.75 165 VAL A CA 1
ATOM 1299 C C . VAL A 1 165 ? 19.899 0.966 -22.465 1.00 71.75 165 VAL A C 1
ATOM 1301 O O . VAL A 1 165 ? 19.569 -0.000 -21.780 1.00 71.75 165 VAL A O 1
ATOM 1304 N N . ARG A 1 166 ? 19.674 2.226 -22.068 1.00 66.50 166 ARG A N 1
ATOM 1305 C CA . ARG A 1 166 ? 19.021 2.562 -20.796 1.00 66.50 166 ARG A CA 1
ATOM 1306 C C . ARG A 1 166 ? 17.576 2.076 -20.752 1.00 66.50 166 ARG A C 1
ATOM 1308 O O . ARG A 1 166 ? 17.156 1.543 -19.732 1.00 66.50 166 ARG A O 1
ATOM 1315 N N . LYS A 1 167 ? 16.833 2.223 -21.853 1.00 73.62 167 LYS A N 1
ATOM 1316 C CA . LYS A 1 167 ? 15.470 1.696 -21.977 1.00 73.62 167 LYS A CA 1
ATOM 1317 C C . LYS A 1 167 ? 15.447 0.178 -21.781 1.00 73.62 167 LYS A C 1
ATOM 1319 O O . LYS A 1 167 ? 14.694 -0.292 -20.939 1.00 73.62 167 LYS A O 1
ATOM 1324 N N . VAL A 1 168 ? 16.324 -0.558 -22.466 1.00 73.75 168 VAL A N 1
ATOM 1325 C CA . VAL A 1 168 ? 16.433 -2.021 -22.313 1.00 73.75 168 VAL A CA 1
ATOM 1326 C C . VAL A 1 168 ? 16.797 -2.409 -20.877 1.00 73.75 168 VAL A C 1
ATOM 1328 O O . VAL A 1 168 ? 16.197 -3.318 -20.315 1.00 73.75 168 VAL A O 1
ATOM 1331 N N . TYR A 1 169 ? 17.748 -1.713 -20.250 1.00 70.50 169 TYR A N 1
ATOM 1332 C CA . TYR A 1 169 ? 18.129 -1.975 -18.858 1.00 70.50 169 TYR A CA 1
ATOM 1333 C C . TYR A 1 169 ? 16.963 -1.760 -17.878 1.00 70.50 169 TYR A C 1
ATOM 1335 O O . TYR A 1 169 ? 16.735 -2.589 -16.997 1.00 70.50 169 TYR A O 1
ATOM 1343 N N . ASN A 1 170 ? 16.198 -0.682 -18.061 1.00 72.69 170 ASN A N 1
ATOM 1344 C CA . ASN A 1 170 ? 15.007 -0.393 -17.264 1.00 72.69 170 ASN A CA 1
ATOM 1345 C C . ASN A 1 170 ? 13.922 -1.463 -17.465 1.00 72.69 170 ASN A C 1
ATOM 1347 O O . ASN A 1 170 ? 13.395 -1.986 -16.489 1.00 72.69 170 ASN A O 1
ATOM 1351 N N . GLU A 1 171 ? 13.648 -1.857 -18.713 1.00 76.81 171 GLU A N 1
ATOM 1352 C CA . GLU A 1 171 ? 12.691 -2.926 -19.034 1.00 76.81 171 GLU A CA 1
ATOM 1353 C C . GLU A 1 171 ? 13.098 -4.267 -18.403 1.00 76.81 171 GLU A C 1
ATOM 1355 O O . GLU A 1 171 ? 12.250 -4.981 -17.863 1.00 76.81 171 GLU A O 1
ATOM 1360 N N . LEU A 1 172 ? 14.394 -4.599 -18.397 1.00 79.44 172 LEU A N 1
ATOM 1361 C CA . LEU A 1 172 ? 14.913 -5.804 -17.741 1.00 79.44 172 LEU A CA 1
ATOM 1362 C C . LEU A 1 172 ? 14.735 -5.759 -16.217 1.00 79.44 172 LEU A C 1
ATOM 1364 O O . LEU A 1 172 ? 14.335 -6.762 -15.623 1.00 79.44 172 LEU A O 1
ATOM 1368 N N . ASN A 1 173 ? 15.008 -4.618 -15.577 1.00 79.94 173 ASN A N 1
ATOM 1369 C CA . ASN A 1 173 ? 14.810 -4.465 -14.135 1.00 79.94 173 ASN A CA 1
ATOM 1370 C C . ASN A 1 173 ? 13.332 -4.515 -13.753 1.00 79.94 173 ASN A C 1
ATOM 1372 O O . ASN A 1 173 ? 12.993 -5.245 -12.825 1.00 79.94 173 ASN A O 1
ATOM 1376 N N . ALA A 1 174 ? 12.462 -3.817 -14.486 1.00 79.94 174 ALA A N 1
ATOM 1377 C CA . ALA A 1 174 ? 11.018 -3.874 -14.282 1.00 79.94 174 ALA A CA 1
ATOM 1378 C C . ALA A 1 174 ? 10.503 -5.313 -14.436 1.00 79.94 174 ALA A C 1
ATOM 1380 O O . ALA A 1 174 ? 9.844 -5.836 -13.542 1.00 79.94 174 ALA A O 1
ATOM 1381 N N . THR A 1 175 ? 10.903 -6.009 -15.506 1.00 82.06 175 THR A N 1
ATOM 1382 C CA . THR A 1 175 ? 10.548 -7.423 -15.728 1.00 82.06 175 THR A CA 1
ATOM 1383 C C . THR A 1 175 ? 11.010 -8.310 -14.571 1.00 82.06 175 THR A C 1
ATOM 1385 O O . THR A 1 175 ? 10.274 -9.191 -14.129 1.00 82.06 175 THR A O 1
ATOM 1388 N N . ARG A 1 176 ? 12.222 -8.085 -14.050 1.00 87.12 176 ARG A N 1
ATOM 1389 C CA . ARG A 1 176 ? 12.737 -8.819 -12.889 1.00 87.12 176 ARG A CA 1
ATOM 1390 C C . ARG A 1 176 ? 11.906 -8.550 -11.637 1.00 87.12 176 ARG A C 1
ATOM 1392 O O . ARG A 1 176 ? 11.559 -9.501 -10.952 1.00 87.12 176 ARG A O 1
ATOM 1399 N N . MET A 1 177 ? 11.608 -7.287 -11.339 1.00 86.56 177 MET A N 1
ATOM 1400 C CA . MET A 1 177 ? 10.820 -6.890 -10.166 1.00 86.56 177 MET A CA 1
ATOM 1401 C C . MET A 1 177 ? 9.409 -7.472 -10.209 1.00 86.56 177 MET A C 1
ATOM 1403 O O . MET A 1 177 ? 8.927 -7.987 -9.203 1.00 86.56 177 MET A O 1
ATOM 1407 N N . TRP A 1 178 ? 8.779 -7.448 -11.385 1.00 86.00 178 TRP A N 1
ATOM 1408 C CA . TRP A 1 178 ? 7.526 -8.151 -11.635 1.00 86.00 178 TRP A CA 1
ATOM 1409 C C . TRP A 1 178 ? 7.669 -9.636 -11.359 1.00 86.00 178 TRP A C 1
ATOM 1411 O O . TRP A 1 178 ? 6.927 -10.176 -10.551 1.00 86.00 178 TRP A O 1
ATOM 1421 N N . LYS A 1 179 ? 8.655 -10.293 -11.974 1.00 86.69 179 LYS A N 1
ATOM 1422 C CA . LYS A 1 179 ? 8.867 -11.725 -11.780 1.00 86.69 179 LYS A CA 1
ATOM 1423 C C . LYS A 1 179 ? 9.063 -12.086 -10.306 1.00 86.69 179 LYS A C 1
ATOM 1425 O O . LYS A 1 179 ? 8.442 -13.028 -9.846 1.00 86.69 179 LYS A O 1
ATOM 1430 N N . GLU A 1 180 ? 9.876 -11.333 -9.569 1.00 89.06 180 GLU A N 1
ATOM 1431 C CA . GLU A 1 180 ? 10.107 -11.560 -8.137 1.00 89.06 180 GLU A CA 1
ATOM 1432 C C . GLU A 1 180 ? 8.814 -11.408 -7.322 1.00 89.06 180 GLU A C 1
ATOM 1434 O O . GLU A 1 180 ? 8.499 -12.284 -6.519 1.00 89.06 180 GLU A O 1
ATOM 1439 N N . LEU A 1 181 ? 8.028 -10.356 -7.574 1.00 88.38 181 LEU A N 1
ATOM 1440 C CA . LEU A 1 181 ? 6.736 -10.150 -6.913 1.00 88.38 181 LEU A CA 1
ATOM 1441 C C . LEU A 1 181 ? 5.742 -11.275 -7.231 1.00 88.38 181 LEU A C 1
ATOM 1443 O O . LEU A 1 181 ? 5.089 -11.805 -6.334 1.00 88.38 181 LEU A O 1
ATOM 1447 N N . LEU A 1 182 ? 5.660 -11.675 -8.498 1.00 87.69 182 LEU A N 1
ATOM 1448 C CA . LEU A 1 182 ? 4.804 -12.769 -8.943 1.00 87.69 182 LEU A CA 1
ATOM 1449 C C . LEU A 1 182 ? 5.254 -14.119 -8.373 1.00 87.69 182 LEU A C 1
ATOM 1451 O O . LEU A 1 182 ? 4.408 -14.925 -7.993 1.00 87.69 182 LEU A O 1
ATOM 1455 N N . ASP A 1 183 ? 6.562 -14.349 -8.249 1.00 88.31 183 ASP A N 1
ATOM 1456 C CA . ASP A 1 183 ? 7.118 -15.526 -7.585 1.00 88.31 183 ASP A CA 1
ATOM 1457 C C . ASP A 1 183 ? 6.730 -15.523 -6.091 1.00 88.31 183 ASP A C 1
ATOM 1459 O O . ASP A 1 183 ? 6.295 -16.551 -5.575 1.00 88.31 183 ASP A O 1
ATOM 1463 N N . TRP A 1 184 ? 6.792 -14.383 -5.389 1.00 90.81 184 TRP A N 1
ATOM 1464 C CA . TRP A 1 184 ? 6.356 -14.282 -3.985 1.00 90.81 184 TRP A CA 1
ATOM 1465 C C . TRP A 1 184 ? 4.854 -14.507 -3.791 1.00 90.81 184 TRP A C 1
ATOM 1467 O O . TRP A 1 184 ? 4.445 -15.191 -2.844 1.00 90.81 184 TRP A O 1
ATOM 1477 N N . ILE A 1 185 ? 4.030 -13.967 -4.690 1.00 87.50 185 ILE A 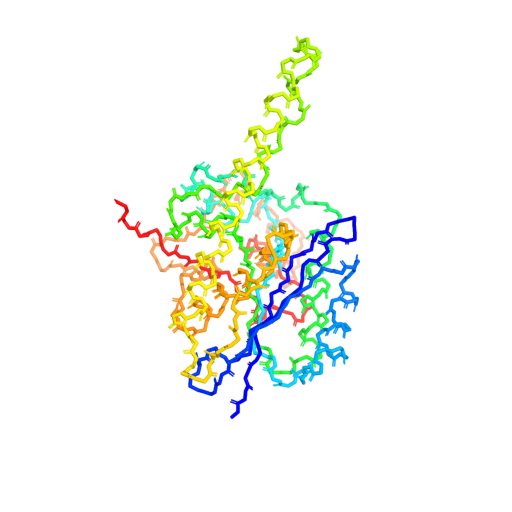N 1
ATOM 1478 C CA . ILE A 1 185 ? 2.587 -14.230 -4.719 1.00 87.50 185 ILE A CA 1
ATOM 1479 C C . ILE A 1 185 ? 2.343 -15.722 -4.981 1.00 87.50 185 ILE A C 1
ATOM 1481 O O . ILE A 1 185 ? 1.584 -16.357 -4.251 1.00 87.50 185 ILE A O 1
ATOM 1485 N N . GLY A 1 186 ? 3.043 -16.305 -5.957 1.00 84.75 186 GLY A N 1
ATOM 1486 C CA . GLY A 1 186 ? 2.949 -17.718 -6.324 1.00 84.75 186 GLY A CA 1
ATOM 1487 C C . GLY A 1 186 ? 3.359 -18.673 -5.200 1.00 84.75 186 GLY A C 1
ATOM 1488 O O . GLY A 1 186 ? 2.692 -19.682 -4.984 1.00 84.75 186 GLY A O 1
ATOM 1489 N N . LEU A 1 187 ? 4.394 -18.334 -4.424 1.00 81.25 187 LEU A N 1
ATOM 1490 C CA . LEU A 1 187 ? 4.797 -19.088 -3.227 1.00 81.25 187 LEU A CA 1
ATOM 1491 C C . LEU A 1 187 ? 3.704 -19.118 -2.149 1.00 81.25 187 LEU A C 1
ATOM 1493 O O . LEU A 1 187 ? 3.649 -20.057 -1.354 1.00 81.25 187 LEU A O 1
ATOM 1497 N N . SER A 1 188 ? 2.835 -18.108 -2.139 1.00 83.00 188 SER A N 1
ATOM 1498 C CA . SER A 1 188 ? 1.718 -17.972 -1.198 1.00 83.00 188 SER A CA 1
ATOM 1499 C C . SER A 1 188 ? 0.383 -18.443 -1.793 1.00 83.00 188 SER A C 1
ATOM 1501 O O . SER A 1 188 ? -0.650 -18.406 -1.117 1.00 83.00 188 SER A O 1
ATOM 1503 N N . ALA A 1 189 ? 0.378 -18.876 -3.057 1.00 80.00 189 ALA A N 1
ATOM 1504 C CA . ALA A 1 189 ? -0.832 -19.206 -3.788 1.00 80.00 189 ALA A CA 1
ATOM 1505 C C . ALA A 1 189 ? -1.362 -20.609 -3.454 1.00 80.00 189 ALA A C 1
ATOM 1507 O O . ALA A 1 189 ? -0.625 -21.540 -3.118 1.00 80.00 189 ALA A O 1
ATOM 1508 N N . SER A 1 190 ? -2.679 -20.783 -3.560 1.00 74.94 190 SER A N 1
ATOM 1509 C CA . SER A 1 190 ? -3.305 -22.101 -3.447 1.00 74.94 190 SER A CA 1
ATOM 1510 C C . SER A 1 190 ? -2.935 -22.997 -4.639 1.00 74.94 190 SER A C 1
ATOM 1512 O O . SER A 1 190 ? -2.687 -22.521 -5.743 1.00 74.94 190 SER A O 1
ATOM 1514 N N . SER A 1 191 ? -2.979 -24.322 -4.465 1.00 67.50 191 SER A N 1
ATOM 1515 C CA . SER A 1 191 ? -2.680 -25.283 -5.544 1.00 67.50 191 SER A CA 1
ATOM 1516 C C . SER A 1 191 ? -3.626 -25.202 -6.751 1.00 67.50 191 SER A C 1
ATOM 1518 O O . SER A 1 191 ? -3.343 -25.789 -7.792 1.00 67.50 191 SER A O 1
ATOM 1520 N N . LYS A 1 192 ? -4.755 -24.493 -6.621 1.00 65.44 192 LYS A N 1
ATOM 1521 C CA . LYS A 1 192 ? -5.704 -24.228 -7.710 1.00 65.44 192 LYS A CA 1
ATOM 1522 C C . LYS A 1 192 ? -5.303 -23.026 -8.571 1.00 65.44 192 LYS A C 1
ATOM 1524 O O . LYS A 1 192 ? -5.922 -22.797 -9.610 1.00 65.44 192 LYS A O 1
ATOM 1529 N N . TYR A 1 193 ? -4.275 -22.281 -8.168 1.00 63.44 193 TYR A N 1
ATOM 1530 C CA . TYR A 1 193 ? -3.781 -21.130 -8.903 1.00 63.44 193 TYR A CA 1
ATOM 1531 C C . TYR A 1 193 ? -2.998 -21.588 -10.138 1.00 63.44 193 TYR A C 1
ATOM 1533 O O . TYR A 1 193 ? -1.877 -22.081 -10.045 1.00 63.44 193 TYR A O 1
ATOM 1541 N N . SER A 1 194 ? -3.628 -21.475 -11.309 1.00 49.56 194 SER A N 1
ATOM 1542 C CA . SER A 1 194 ? -3.035 -21.841 -12.604 1.00 49.56 194 SER A CA 1
ATOM 1543 C C . SER A 1 194 ? -3.176 -20.750 -13.663 1.00 49.56 194 SER A C 1
ATOM 1545 O O . SER A 1 194 ? -2.895 -21.004 -14.837 1.00 49.56 194 SER A O 1
ATOM 1547 N N . LYS A 1 195 ? -3.573 -19.523 -13.280 1.00 56.16 195 LYS A N 1
ATOM 1548 C CA . LYS A 1 195 ? -3.492 -18.391 -14.209 1.00 56.16 195 LYS A CA 1
ATOM 1549 C C . LYS A 1 195 ? -2.036 -18.275 -14.642 1.00 56.16 195 LYS A C 1
ATOM 1551 O O . LYS A 1 195 ? -1.138 -18.114 -13.818 1.00 56.16 195 LYS A O 1
ATOM 1556 N N . SER A 1 196 ? -1.807 -18.401 -15.947 1.00 50.28 196 SER A N 1
ATOM 1557 C CA . SER A 1 196 ? -0.528 -18.052 -16.540 1.00 50.28 196 SER A CA 1
ATOM 1558 C C . SER A 1 196 ? -0.223 -16.624 -16.107 1.00 50.28 196 SER A C 1
ATOM 1560 O O . SER A 1 196 ? -0.988 -15.723 -16.457 1.00 50.28 196 SER A O 1
ATOM 1562 N N . LEU A 1 197 ? 0.852 -16.439 -15.344 1.00 58.91 197 LEU A N 1
ATOM 1563 C CA . LEU A 1 197 ? 1.427 -15.158 -14.924 1.00 58.91 197 LEU A CA 1
ATOM 1564 C C . LEU A 1 197 ? 1.971 -14.385 -16.143 1.00 58.91 197 LEU A C 1
ATOM 1566 O O . LEU A 1 197 ? 3.122 -13.970 -16.190 1.00 58.91 197 LEU A O 1
ATOM 1570 N N . ASN A 1 198 ? 1.143 -14.236 -17.173 1.00 57.22 198 ASN A N 1
ATOM 1571 C CA . ASN A 1 198 ? 1.417 -13.494 -18.388 1.00 57.22 198 ASN A CA 1
ATOM 1572 C C . ASN A 1 198 ? 0.984 -12.046 -18.158 1.00 57.22 198 ASN A C 1
ATOM 1574 O O . ASN A 1 198 ? 0.143 -11.521 -18.886 1.00 57.22 198 ASN A O 1
ATOM 1578 N N . MET A 1 199 ? 1.526 -11.409 -17.118 1.00 59.56 199 MET A N 1
ATOM 1579 C CA . MET A 1 199 ? 1.446 -9.957 -17.046 1.00 59.56 199 MET A CA 1
ATOM 1580 C C . MET A 1 199 ? 2.353 -9.386 -18.131 1.00 59.56 199 MET A C 1
ATOM 1582 O O . MET A 1 199 ? 3.515 -9.777 -18.272 1.00 59.56 199 MET A O 1
ATOM 1586 N N . SER A 1 200 ? 1.788 -8.496 -18.942 1.00 58.94 200 SER A N 1
ATOM 1587 C CA . SER A 1 200 ? 2.545 -7.766 -19.950 1.00 58.94 200 SER A CA 1
ATOM 1588 C C . SER A 1 200 ? 3.625 -6.930 -19.247 1.00 58.94 200 SER A C 1
ATOM 1590 O O . SER A 1 200 ? 3.293 -6.224 -18.295 1.00 58.94 200 SER A O 1
ATOM 1592 N N . PRO A 1 201 ? 4.882 -6.910 -19.731 1.00 56.78 201 PRO A N 1
ATOM 1593 C CA . PRO A 1 201 ? 5.944 -6.023 -19.230 1.00 56.78 201 PRO A CA 1
ATOM 1594 C C . PRO A 1 201 ? 5.629 -4.515 -19.306 1.00 56.78 201 PRO A C 1
ATOM 1596 O O . PRO A 1 201 ? 6.486 -3.693 -19.000 1.00 56.78 201 PRO A O 1
ATOM 1599 N N . GLN A 1 202 ? 4.436 -4.139 -19.773 1.00 61.50 202 GLN A N 1
ATOM 1600 C CA . GLN A 1 202 ? 3.958 -2.762 -19.889 1.00 61.50 202 GLN A CA 1
ATOM 1601 C C . GLN A 1 202 ? 3.344 -2.206 -18.599 1.00 61.50 202 GLN A C 1
ATOM 1603 O O . GLN A 1 202 ? 2.977 -1.033 -18.586 1.00 61.50 202 GLN A O 1
ATOM 1608 N N . ALA A 1 203 ? 3.210 -3.014 -17.546 1.00 65.06 203 ALA A N 1
ATOM 1609 C CA . ALA A 1 203 ? 2.653 -2.549 -16.283 1.00 65.06 203 ALA A CA 1
ATOM 1610 C C . ALA A 1 203 ? 3.500 -1.395 -15.707 1.00 65.06 203 ALA A C 1
ATOM 1612 O O . ALA A 1 203 ? 4.735 -1.473 -15.656 1.00 65.06 203 ALA A O 1
ATOM 1613 N N . MET A 1 204 ? 2.838 -0.284 -15.364 1.00 81.31 204 MET A N 1
ATOM 1614 C CA . MET A 1 204 ? 3.523 0.957 -14.980 1.00 81.31 204 MET A CA 1
ATOM 1615 C C . MET A 1 204 ? 3.963 0.929 -13.509 1.00 81.31 204 MET A C 1
ATOM 1617 O O . MET A 1 204 ? 3.461 0.133 -12.721 1.00 81.31 204 MET A O 1
ATOM 1621 N N . ASP A 1 205 ? 4.871 1.844 -13.146 1.00 88.00 205 ASP A N 1
ATOM 1622 C CA . ASP A 1 205 ? 5.439 2.004 -11.790 1.00 88.00 205 ASP A CA 1
ATOM 1623 C C . ASP A 1 205 ? 4.363 1.922 -10.695 1.00 88.00 205 ASP A C 1
ATOM 1625 O O . ASP A 1 205 ? 4.444 1.100 -9.789 1.00 88.00 205 ASP A O 1
ATOM 1629 N N . HIS A 1 206 ? 3.286 2.691 -10.871 1.00 93.12 206 HIS A N 1
ATOM 1630 C CA . HIS A 1 206 ? 2.202 2.793 -9.899 1.00 93.12 206 HIS A CA 1
ATOM 1631 C C . HIS A 1 206 ? 1.392 1.504 -9.729 1.00 93.12 206 HIS A C 1
ATOM 1633 O O . HIS A 1 206 ? 0.918 1.192 -8.641 1.00 93.12 206 HIS A O 1
ATOM 1639 N N . GLU A 1 207 ? 1.236 0.722 -10.797 1.00 93.00 207 GLU A N 1
ATOM 1640 C CA . GLU A 1 207 ? 0.545 -0.565 -10.717 1.00 93.00 207 GLU A CA 1
ATOM 1641 C C . GLU A 1 207 ? 1.364 -1.571 -9.904 1.00 93.00 207 GLU A C 1
ATOM 1643 O O . GLU A 1 207 ? 0.825 -2.276 -9.050 1.00 93.00 207 GLU A O 1
ATOM 1648 N N . TRP A 1 208 ? 2.683 -1.592 -10.119 1.00 93.44 208 TRP A N 1
ATOM 1649 C CA . TRP A 1 208 ? 3.588 -2.423 -9.334 1.00 93.44 208 TRP A CA 1
ATOM 1650 C C . TRP A 1 208 ? 3.626 -1.986 -7.867 1.00 93.44 208 TRP A C 1
ATOM 1652 O O . TRP A 1 208 ? 3.496 -2.837 -6.986 1.00 93.44 208 TRP A O 1
ATOM 1662 N N . ASP A 1 209 ? 3.744 -0.681 -7.601 1.00 95.19 209 ASP A N 1
ATOM 1663 C CA . ASP A 1 209 ? 3.732 -0.113 -6.248 1.00 95.19 209 ASP A CA 1
ATOM 1664 C C . ASP A 1 209 ? 2.419 -0.463 -5.519 1.00 95.19 209 ASP A C 1
ATOM 1666 O O . ASP A 1 209 ? 2.451 -0.852 -4.346 1.00 95.19 209 ASP A O 1
ATOM 1670 N N . ALA A 1 210 ? 1.275 -0.449 -6.215 1.00 97.12 210 ALA A N 1
ATOM 1671 C CA . ALA A 1 210 ? -0.007 -0.879 -5.661 1.00 97.12 210 ALA A CA 1
ATOM 1672 C C . ALA A 1 210 ? -0.020 -2.377 -5.310 1.00 97.12 210 ALA A C 1
ATOM 1674 O O . ALA A 1 210 ? -0.321 -2.723 -4.166 1.00 97.12 210 ALA A O 1
ATOM 1675 N N . ILE A 1 211 ? 0.342 -3.278 -6.233 1.00 96.31 211 ILE A N 1
ATOM 1676 C CA . ILE A 1 211 ? 0.338 -4.729 -5.948 1.00 96.31 211 ILE A CA 1
ATOM 1677 C C . ILE A 1 211 ? 1.336 -5.072 -4.850 1.00 96.31 211 ILE A C 1
ATOM 1679 O O . ILE A 1 211 ? 1.025 -5.851 -3.944 1.00 96.31 211 ILE A O 1
ATOM 1683 N N . TYR A 1 212 ? 2.531 -4.483 -4.898 1.00 96.12 212 TYR A N 1
ATOM 1684 C CA . TYR A 1 212 ? 3.532 -4.686 -3.866 1.00 96.12 212 TYR A CA 1
ATOM 1685 C C . TYR A 1 212 ? 3.004 -4.207 -2.510 1.00 96.12 212 TYR A C 1
ATOM 1687 O O . TYR A 1 212 ? 3.179 -4.902 -1.512 1.00 96.12 212 TYR A O 1
ATOM 1695 N N . SER A 1 213 ? 2.303 -3.072 -2.455 1.00 97.56 213 SER A N 1
ATOM 1696 C CA . SER A 1 213 ? 1.664 -2.574 -1.230 1.00 97.56 213 SER A CA 1
ATOM 1697 C C . SER A 1 213 ? 0.608 -3.545 -0.676 1.00 97.56 213 SER A C 1
ATOM 1699 O O . SER A 1 213 ? 0.584 -3.797 0.537 1.00 97.56 213 SER A O 1
ATOM 1701 N N . ALA A 1 214 ? -0.210 -4.162 -1.540 1.00 98.00 214 ALA A N 1
ATOM 1702 C CA . ALA A 1 214 ? -1.160 -5.207 -1.143 1.00 98.00 214 ALA A CA 1
ATOM 1703 C C . ALA A 1 214 ? -0.437 -6.440 -0.579 1.00 98.00 214 ALA A C 1
ATOM 1705 O O . ALA A 1 214 ? -0.739 -6.899 0.525 1.00 98.00 214 ALA A O 1
ATOM 1706 N N . TRP A 1 215 ? 0.559 -6.948 -1.310 1.00 97.12 215 TRP A N 1
ATOM 1707 C CA . TRP A 1 215 ? 1.331 -8.128 -0.918 1.00 97.12 215 TRP A CA 1
ATOM 1708 C C . TRP A 1 215 ? 2.139 -7.903 0.357 1.00 97.12 215 TRP A C 1
ATOM 1710 O O . TRP A 1 215 ? 2.140 -8.753 1.243 1.00 97.12 215 TRP A O 1
ATOM 1720 N N . PHE A 1 216 ? 2.774 -6.745 0.505 1.00 96.38 216 PHE A N 1
ATOM 1721 C CA . PHE A 1 216 ? 3.524 -6.395 1.703 1.00 96.38 216 PHE A CA 1
ATOM 1722 C C . PHE A 1 216 ? 2.604 -6.333 2.926 1.00 96.38 216 PHE A C 1
ATOM 1724 O O . PHE A 1 216 ? 2.945 -6.841 3.993 1.00 96.38 216 PHE A O 1
ATOM 1731 N N . THR A 1 217 ? 1.406 -5.770 2.766 1.00 97.19 217 THR A N 1
ATOM 1732 C CA . THR A 1 217 ? 0.396 -5.717 3.832 1.00 97.19 217 THR A CA 1
ATOM 1733 C C . THR A 1 217 ? -0.144 -7.102 4.172 1.00 97.19 217 THR A C 1
ATOM 1735 O O . THR A 1 217 ? -0.297 -7.425 5.347 1.00 97.19 217 THR A O 1
ATOM 1738 N N . TYR A 1 218 ? -0.360 -7.962 3.178 1.00 96.69 218 TYR A N 1
ATOM 1739 C CA . TYR A 1 218 ? -0.675 -9.371 3.403 1.00 96.69 218 TYR A CA 1
ATOM 1740 C C . TYR A 1 218 ? 0.436 -10.079 4.189 1.00 96.69 218 TYR A C 1
ATOM 1742 O O . TYR A 1 218 ? 0.185 -10.668 5.240 1.00 96.69 218 TYR A O 1
ATOM 1750 N N . GLN A 1 219 ? 1.679 -9.971 3.728 1.00 95.06 219 GLN A N 1
ATOM 1751 C CA . GLN A 1 219 ? 2.798 -10.718 4.285 1.00 95.06 219 GLN A CA 1
ATOM 1752 C C . GLN A 1 219 ? 3.181 -10.236 5.691 1.00 95.06 219 GLN A C 1
ATOM 1754 O O . GLN A 1 219 ? 3.372 -11.054 6.589 1.00 95.06 219 GLN A O 1
ATOM 1759 N N . PHE A 1 220 ? 3.281 -8.921 5.895 1.00 93.56 220 PHE A N 1
ATOM 1760 C CA . PHE A 1 220 ? 3.806 -8.328 7.132 1.00 93.56 220 PHE A CA 1
ATOM 1761 C C . PHE A 1 220 ? 2.756 -7.645 7.996 1.00 93.56 220 PHE A C 1
ATOM 1763 O O . PHE A 1 220 ? 3.062 -7.269 9.123 1.00 93.56 220 PHE A O 1
ATOM 1770 N N . GLY A 1 221 ? 1.537 -7.471 7.499 1.00 92.62 221 GLY A N 1
ATOM 1771 C CA . GLY A 1 221 ? 0.407 -7.019 8.302 1.00 92.62 221 GLY A CA 1
ATOM 1772 C C . GLY A 1 221 ? -0.453 -8.170 8.814 1.00 92.62 221 GLY A C 1
ATOM 1773 O O . GLY A 1 221 ? -0.963 -8.086 9.928 1.00 92.62 221 GLY A O 1
ATOM 1774 N N . ILE A 1 222 ? -0.592 -9.246 8.028 1.00 94.25 222 ILE A N 1
ATOM 1775 C CA . ILE A 1 222 ? -1.511 -10.354 8.329 1.00 94.25 222 ILE A CA 1
ATOM 1776 C C . ILE A 1 222 ? -0.770 -11.657 8.654 1.00 94.25 222 ILE A C 1
ATOM 1778 O O . ILE A 1 222 ? -0.996 -12.227 9.718 1.00 94.25 222 ILE A O 1
ATOM 1782 N N . M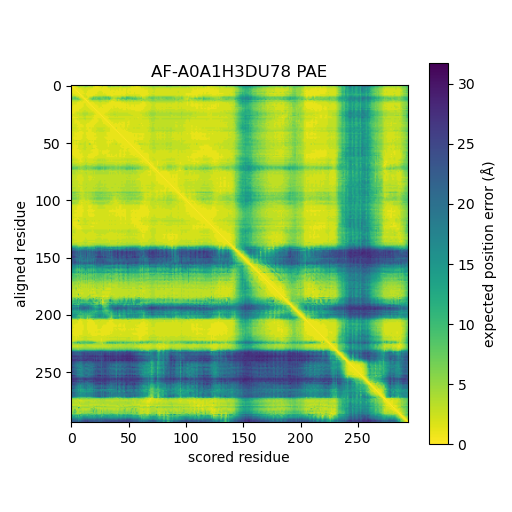ET A 1 223 ? 0.106 -12.140 7.765 1.00 93.75 223 MET A N 1
ATOM 1783 C CA . MET A 1 223 ? 0.719 -13.472 7.897 1.00 93.75 223 MET A CA 1
ATOM 1784 C C . MET A 1 223 ? 1.762 -13.538 9.014 1.00 93.75 223 MET A C 1
ATOM 1786 O O . MET A 1 223 ? 1.646 -14.334 9.945 1.00 93.75 223 MET A O 1
ATOM 1790 N N . THR A 1 224 ? 2.780 -12.688 8.921 1.00 88.50 224 THR A N 1
ATOM 1791 C CA . THR A 1 224 ? 3.884 -12.622 9.877 1.00 88.50 224 THR A CA 1
ATOM 1792 C C . THR A 1 224 ? 4.073 -11.163 10.258 1.00 88.50 224 THR A C 1
ATOM 1794 O O . THR A 1 224 ? 4.853 -10.474 9.595 1.00 88.50 224 THR A O 1
ATOM 1797 N N . PRO A 1 225 ? 3.350 -10.670 11.286 1.00 80.00 225 PRO A N 1
ATOM 1798 C CA . PRO A 1 225 ? 3.382 -9.266 11.662 1.00 80.00 225 PRO A CA 1
ATOM 1799 C C . PRO A 1 225 ? 4.816 -8.745 11.785 1.00 80.00 225 PRO A C 1
ATOM 1801 O O . PRO A 1 225 ? 5.612 -9.258 12.576 1.00 80.00 225 PRO A O 1
ATOM 1804 N N . GLY A 1 226 ? 5.148 -7.749 10.966 1.00 83.81 226 GLY A N 1
ATOM 1805 C CA . GLY A 1 226 ? 6.432 -7.065 11.007 1.00 83.81 226 GLY A CA 1
ATOM 1806 C C . GLY A 1 226 ? 6.576 -6.210 12.266 1.00 83.81 226 GLY A C 1
ATOM 1807 O O . GLY A 1 226 ? 5.700 -6.158 13.135 1.00 83.81 226 GLY A O 1
ATOM 1808 N N . ARG A 1 227 ? 7.676 -5.461 12.354 1.00 87.88 227 ARG A N 1
ATOM 1809 C CA . ARG A 1 227 ? 7.837 -4.437 13.390 1.00 87.88 227 ARG A CA 1
ATOM 1810 C C . ARG A 1 227 ? 6.817 -3.327 13.145 1.00 87.88 227 ARG A C 1
ATOM 1812 O O . ARG A 1 227 ? 6.856 -2.681 12.104 1.00 87.88 227 ARG A O 1
ATOM 1819 N N . ASN A 1 228 ? 5.937 -3.078 14.108 1.00 88.69 228 ASN A N 1
ATOM 1820 C CA . ASN A 1 228 ? 5.034 -1.934 14.061 1.00 88.69 228 ASN A CA 1
ATOM 1821 C C . ASN A 1 228 ? 5.790 -0.661 14.482 1.00 88.69 228 ASN A C 1
ATOM 1823 O O . ASN A 1 228 ? 6.067 -0.477 15.664 1.00 88.69 228 ASN A O 1
ATOM 1827 N N . LEU A 1 229 ? 6.118 0.224 13.538 1.00 85.75 229 LEU A N 1
ATOM 1828 C CA . LEU A 1 229 ? 6.835 1.476 13.823 1.00 85.75 229 LEU A CA 1
ATOM 1829 C C . LEU A 1 229 ? 5.960 2.549 14.494 1.00 85.75 229 LEU A C 1
ATOM 1831 O O . LEU A 1 229 ? 6.490 3.562 14.948 1.00 85.75 229 LEU A O 1
ATOM 1835 N N . MET A 1 230 ? 4.643 2.334 14.581 1.00 81.38 230 MET A N 1
ATOM 1836 C CA . MET A 1 230 ? 3.727 3.191 15.347 1.00 81.38 230 MET A CA 1
ATOM 1837 C C . MET A 1 230 ? 3.730 2.841 16.836 1.00 81.38 230 MET A C 1
ATOM 1839 O O . MET A 1 230 ? 3.340 3.664 17.664 1.00 81.38 230 MET A O 1
ATOM 1843 N N . GLN A 1 231 ? 4.154 1.625 17.189 1.00 77.56 231 GLN A N 1
ATOM 1844 C CA . GLN A 1 231 ? 4.275 1.213 18.578 1.00 77.56 231 GLN A CA 1
ATOM 1845 C C . GLN A 1 231 ? 5.687 1.512 19.082 1.00 77.56 231 GLN A C 1
ATOM 1847 O O . GLN A 1 231 ? 6.674 1.156 18.433 1.00 77.56 231 GLN A O 1
ATOM 1852 N N . PRO A 1 232 ? 5.820 2.159 20.247 1.00 59.28 232 PRO A N 1
ATOM 1853 C CA . PRO A 1 232 ? 7.119 2.288 20.869 1.00 59.28 232 PRO A CA 1
ATOM 1854 C C . PRO A 1 232 ? 7.625 0.901 21.266 1.00 59.28 232 PRO A C 1
ATOM 1856 O O . PRO A 1 232 ? 6.974 0.194 22.034 1.00 59.28 232 PRO A O 1
ATOM 1859 N N . ASN A 1 233 ? 8.804 0.520 20.774 1.00 57.56 233 ASN A N 1
ATOM 1860 C CA . ASN A 1 233 ? 9.533 -0.578 21.397 1.00 57.56 233 ASN A CA 1
ATOM 1861 C C . ASN A 1 233 ? 9.839 -0.181 22.847 1.00 57.56 233 ASN A C 1
ATOM 1863 O O . ASN A 1 233 ? 10.216 0.964 23.107 1.00 57.56 233 ASN A O 1
ATOM 1867 N N . SER A 1 234 ? 9.723 -1.134 23.774 1.00 47.34 234 SER A N 1
ATOM 1868 C CA . SER A 1 234 ? 10.072 -0.955 25.190 1.00 47.34 234 SER A CA 1
ATOM 1869 C C . SER A 1 234 ? 11.501 -0.451 25.409 1.00 47.34 234 SER A C 1
ATOM 1871 O O . SER A 1 234 ? 11.748 0.196 26.421 1.00 47.34 234 SER A O 1
ATOM 1873 N N . ASP A 1 235 ? 12.412 -0.691 24.458 1.00 45.28 235 ASP A N 1
ATOM 1874 C CA . ASP A 1 235 ? 13.852 -0.462 24.645 1.00 45.28 235 ASP A CA 1
ATOM 1875 C C . ASP A 1 235 ? 14.477 0.574 23.695 1.00 45.28 235 ASP A C 1
ATOM 1877 O O . ASP A 1 235 ? 15.601 1.013 23.914 1.00 45.28 235 ASP A O 1
ATOM 1881 N N . GLU A 1 236 ? 13.749 1.046 22.683 1.00 47.22 236 GLU A N 1
ATOM 1882 C CA . GLU A 1 236 ? 14.215 2.108 21.782 1.00 47.22 236 GLU A CA 1
ATOM 1883 C C . GLU A 1 236 ? 13.019 2.942 21.341 1.00 47.22 236 GLU A C 1
ATOM 1885 O O . GLU A 1 236 ? 12.429 2.742 20.273 1.00 47.22 236 GLU A O 1
ATOM 1890 N N . PHE A 1 237 ? 12.627 3.889 22.187 1.00 39.06 237 PHE A N 1
ATOM 1891 C CA . PHE A 1 237 ? 11.700 4.911 21.743 1.00 39.06 237 PHE A CA 1
ATOM 1892 C C . PHE A 1 237 ? 12.336 5.688 20.588 1.00 39.06 237 PHE A C 1
ATOM 1894 O O . PHE A 1 237 ? 13.450 6.203 20.695 1.00 39.06 237 PHE A O 1
ATOM 1901 N N . LEU A 1 238 ? 11.558 5.887 19.524 1.00 41.66 238 LEU A N 1
ATOM 1902 C CA . LEU A 1 238 ? 11.727 6.993 18.587 1.00 41.66 238 LEU A CA 1
ATOM 1903 C C . LEU A 1 238 ? 11.400 8.327 19.282 1.00 41.66 238 LEU A C 1
ATOM 1905 O O . LEU A 1 238 ? 10.567 9.121 18.835 1.00 41.66 238 LEU A O 1
ATOM 1909 N N . SER A 1 239 ? 12.076 8.613 20.392 1.00 41.28 239 SER A N 1
ATOM 1910 C CA . SER A 1 239 ? 12.243 9.979 20.840 1.00 41.28 239 SER A CA 1
ATOM 1911 C C . SER A 1 239 ? 13.240 10.634 19.881 1.00 41.28 239 SER A C 1
ATOM 1913 O O . SER A 1 239 ? 14.420 10.748 20.182 1.00 41.28 239 SER A O 1
ATOM 1915 N N . ALA A 1 240 ? 12.794 11.073 18.701 1.00 40.22 240 ALA A N 1
ATOM 1916 C CA . ALA A 1 240 ? 13.406 12.231 18.049 1.00 40.22 240 ALA A CA 1
ATOM 1917 C C . ALA A 1 240 ? 13.525 13.331 19.118 1.00 40.22 240 ALA A C 1
ATOM 1919 O O . ALA A 1 240 ? 12.514 13.915 19.492 1.00 40.22 240 ALA A O 1
ATOM 1920 N N . TYR A 1 241 ? 14.672 13.478 19.772 1.00 42.78 241 TYR A N 1
ATOM 1921 C CA . TYR A 1 241 ? 14.811 14.359 20.925 1.00 42.78 241 TYR A CA 1
ATOM 1922 C C . TYR A 1 241 ? 14.203 15.716 20.567 1.00 42.78 241 TYR A C 1
ATOM 1924 O O . TYR A 1 241 ? 14.606 16.331 19.582 1.00 42.78 241 TYR A O 1
ATOM 1932 N N . LEU A 1 242 ? 13.196 16.156 21.334 1.00 49.56 242 LEU A N 1
ATOM 1933 C CA . LEU A 1 242 ? 12.974 17.592 21.396 1.00 49.56 242 LEU A CA 1
ATOM 1934 C C . LEU A 1 242 ? 14.314 18.114 21.887 1.00 49.56 242 LEU A C 1
ATOM 1936 O O . LEU A 1 242 ? 14.783 17.652 22.930 1.00 49.56 242 LEU A O 1
ATOM 1940 N N . ASN A 1 243 ? 14.970 18.975 21.117 1.00 57.72 243 ASN A N 1
ATOM 1941 C CA . ASN A 1 243 ? 16.153 19.618 21.662 1.00 57.72 243 ASN A CA 1
ATOM 1942 C C . ASN A 1 243 ? 15.736 20.391 22.930 1.00 57.72 243 ASN A C 1
ATOM 1944 O O . ASN A 1 243 ? 14.549 20.681 23.133 1.00 57.72 243 ASN A O 1
ATOM 1948 N N . ASP A 1 244 ? 16.692 20.692 23.806 1.00 59.66 244 ASP A N 1
ATOM 1949 C CA . ASP A 1 244 ? 16.387 21.308 25.103 1.00 59.66 244 ASP A CA 1
ATOM 1950 C C . ASP A 1 244 ? 15.556 22.595 24.952 1.00 59.66 244 ASP A C 1
ATOM 1952 O O . ASP A 1 244 ? 14.707 22.896 25.788 1.00 59.66 244 ASP A O 1
ATOM 1956 N N . GLU A 1 245 ? 15.719 23.303 23.833 1.00 58.31 245 GLU A N 1
ATOM 1957 C CA . GLU A 1 245 ? 14.944 24.486 23.469 1.00 58.31 245 GLU A CA 1
ATOM 1958 C C . GLU A 1 245 ? 13.476 24.167 23.132 1.00 58.31 245 GLU A C 1
ATOM 1960 O O . GLU A 1 245 ? 12.574 24.816 23.657 1.00 58.31 245 GLU A O 1
ATOM 1965 N N . GLN A 1 246 ? 13.199 23.149 22.317 1.00 58.38 246 GLN A N 1
ATOM 1966 C CA . GLN A 1 246 ? 11.844 22.693 21.989 1.00 58.38 246 GLN A CA 1
ATOM 1967 C C . GLN A 1 246 ? 11.139 22.112 23.219 1.00 58.38 246 GLN A C 1
ATOM 1969 O O . GLN A 1 246 ? 9.955 22.373 23.450 1.00 58.38 246 GLN A O 1
ATOM 1974 N N . ALA A 1 247 ? 11.871 21.361 24.047 1.00 56.59 247 ALA A N 1
ATOM 1975 C CA . ALA A 1 247 ? 11.374 20.858 25.322 1.00 56.59 247 ALA A CA 1
ATOM 1976 C C . ALA A 1 247 ? 11.045 22.014 26.283 1.00 56.59 247 ALA A C 1
ATOM 1978 O O . ALA A 1 247 ? 9.995 22.001 26.938 1.00 56.59 247 ALA A O 1
ATOM 1979 N N . ALA A 1 248 ? 11.891 23.048 26.324 1.00 63.53 248 ALA A N 1
ATOM 1980 C CA . ALA A 1 248 ? 11.665 24.259 27.105 1.00 63.53 248 ALA A CA 1
ATOM 1981 C C . ALA A 1 248 ? 10.506 25.108 26.558 1.00 63.53 248 ALA A C 1
ATOM 1983 O O . ALA A 1 248 ? 9.717 25.615 27.351 1.00 63.53 248 ALA A O 1
ATOM 1984 N N . GLN A 1 249 ? 10.333 25.223 25.238 1.00 58.66 249 GLN A N 1
ATOM 1985 C CA . GLN A 1 249 ? 9.214 25.939 24.613 1.00 58.66 249 GLN A CA 1
ATOM 1986 C C . GLN A 1 249 ? 7.879 25.244 24.877 1.00 58.66 249 GLN A C 1
ATOM 1988 O O . GLN A 1 249 ? 6.924 25.905 25.277 1.00 58.66 249 GLN A O 1
ATOM 1993 N N . ILE A 1 250 ? 7.808 23.916 24.756 1.00 57.34 250 ILE A N 1
ATOM 1994 C CA . ILE A 1 250 ? 6.607 23.151 25.126 1.00 57.34 250 ILE A CA 1
ATOM 1995 C C . ILE A 1 250 ? 6.327 23.285 26.628 1.00 57.34 250 ILE A C 1
ATOM 1997 O O . ILE A 1 250 ? 5.178 23.463 27.033 1.00 57.34 250 ILE A O 1
ATOM 2001 N N . SER A 1 251 ? 7.364 23.262 27.468 1.00 60.25 251 SER A N 1
ATOM 2002 C CA . SER A 1 251 ? 7.223 23.495 28.913 1.00 60.25 251 SER A CA 1
ATOM 2003 C C . SER A 1 251 ? 6.763 24.925 29.227 1.00 60.25 251 SER A C 1
ATOM 2005 O O . SER A 1 251 ? 5.938 25.131 30.112 1.00 60.25 251 SER A O 1
ATOM 2007 N N . SER A 1 252 ? 7.222 25.915 28.464 1.00 61.06 252 SER A N 1
ATOM 2008 C CA . SER A 1 252 ? 6.780 27.310 28.551 1.00 61.06 252 SER A CA 1
ATOM 2009 C C . SER A 1 252 ? 5.329 27.478 28.084 1.00 61.06 252 SER A C 1
ATOM 2011 O O . SER A 1 252 ? 4.555 28.185 28.726 1.00 61.06 252 SER A O 1
ATOM 2013 N N . LEU A 1 253 ? 4.903 26.762 27.037 1.00 57.38 25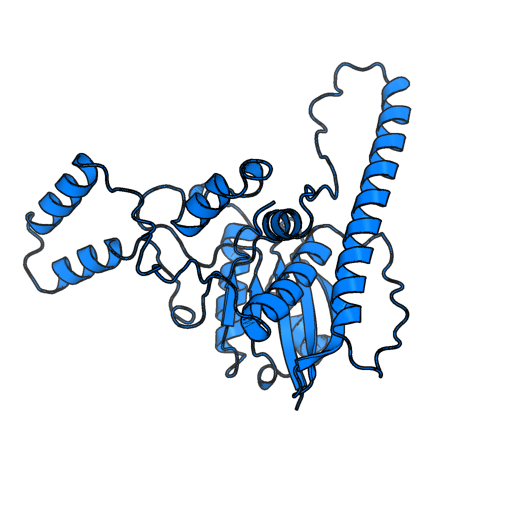3 LEU A N 1
ATOM 2014 C CA . LEU A 1 253 ? 3.509 26.704 26.578 1.00 57.38 253 LEU A CA 1
ATOM 2015 C C . LEU A 1 253 ? 2.584 26.045 27.613 1.00 57.38 253 LEU A C 1
ATOM 2017 O O . LEU A 1 253 ? 1.477 26.529 27.830 1.00 57.38 253 LEU A O 1
ATOM 2021 N N . ARG A 1 254 ? 3.048 25.010 28.333 1.00 54.50 254 ARG A N 1
ATOM 2022 C CA . ARG A 1 254 ? 2.322 24.447 29.494 1.00 54.50 254 ARG A CA 1
ATOM 2023 C C . ARG A 1 254 ? 2.113 25.476 30.604 1.00 54.50 254 ARG A C 1
ATOM 2025 O O . ARG A 1 254 ? 1.087 25.449 31.276 1.00 54.50 254 ARG A O 1
ATOM 2032 N N . ASN A 1 255 ? 3.084 26.367 30.786 1.00 57.78 255 ASN A N 1
ATOM 2033 C CA . ASN A 1 255 ? 3.089 27.355 31.861 1.00 57.78 255 ASN A CA 1
ATOM 2034 C C . ASN A 1 255 ? 2.451 28.699 31.459 1.00 57.78 255 ASN A C 1
ATOM 2036 O O . ASN A 1 255 ? 2.156 29.522 32.327 1.00 57.78 255 ASN A O 1
ATOM 2040 N N . SER A 1 256 ? 2.208 28.943 30.166 1.00 50.94 256 SER A N 1
ATOM 2041 C CA . SER A 1 256 ? 1.645 30.196 29.657 1.00 50.94 256 SER A CA 1
ATOM 2042 C C . SER A 1 256 ? 0.146 30.069 29.357 1.00 50.94 256 SER A C 1
ATOM 2044 O O . SER A 1 256 ? -0.293 29.631 28.304 1.00 50.94 256 SER A O 1
ATOM 2046 N N . LYS A 1 257 ? -0.655 30.535 30.321 1.00 48.28 257 LYS A N 1
ATOM 2047 C CA . LYS A 1 257 ? -1.993 31.146 30.166 1.00 48.28 257 LYS A CA 1
ATOM 2048 C C . LYS A 1 257 ? -3.125 30.401 29.441 1.00 48.28 257 LYS A C 1
ATOM 2050 O O . LYS A 1 257 ? -4.216 30.964 29.379 1.00 48.28 257 LYS A O 1
ATOM 2055 N N . ILE A 1 258 ? -2.981 29.153 29.006 1.00 52.66 258 ILE A N 1
ATOM 2056 C CA . ILE A 1 258 ? -4.160 28.316 28.736 1.00 52.66 258 ILE A CA 1
ATOM 2057 C C . ILE A 1 258 ? -4.567 27.668 30.067 1.00 52.66 258 ILE A C 1
ATOM 2059 O O . ILE A 1 258 ? -4.183 26.553 30.401 1.00 52.66 258 ILE A O 1
ATOM 2063 N N . SER A 1 259 ? -5.289 28.415 30.899 1.00 50.78 259 SER A N 1
ATOM 2064 C CA . SER A 1 259 ? -5.823 27.903 32.162 1.00 50.78 259 SER A CA 1
ATOM 2065 C C . SER A 1 259 ? -7.000 26.957 31.893 1.00 50.78 259 SER A C 1
ATOM 2067 O O . SER A 1 259 ? -8.038 27.397 31.399 1.00 50.78 259 SER A O 1
ATOM 2069 N N . GLY A 1 260 ? -6.856 25.672 32.230 1.00 58.25 260 GLY A N 1
ATOM 2070 C CA . GLY A 1 260 ? -7.949 24.690 32.242 1.00 58.25 260 GLY A CA 1
ATOM 2071 C C . GLY A 1 260 ? -7.581 23.325 31.650 1.00 58.25 260 GLY A C 1
ATOM 2072 O O . GLY A 1 260 ? -6.571 23.178 30.965 1.00 58.25 260 GLY A O 1
ATOM 2073 N N . ASN A 1 261 ? -8.443 22.321 31.865 1.00 53.44 261 ASN A N 1
ATOM 2074 C CA . ASN A 1 261 ? -8.265 20.934 31.390 1.00 53.44 261 ASN A CA 1
ATOM 2075 C C . ASN A 1 261 ? -8.039 20.797 29.863 1.00 53.44 261 ASN A C 1
ATOM 2077 O O . ASN A 1 261 ? -7.598 19.747 29.405 1.00 53.44 261 ASN A O 1
ATOM 2081 N N . GLY A 1 262 ? -8.325 21.833 29.064 1.00 51.25 262 GLY A N 1
ATOM 2082 C CA . GLY A 1 262 ? -8.084 21.850 27.615 1.00 51.25 262 GLY A CA 1
ATOM 2083 C C . GLY A 1 262 ? -6.613 22.015 27.207 1.00 51.25 262 GLY A C 1
ATOM 2084 O O . GLY A 1 262 ? -6.205 21.460 26.192 1.00 51.25 262 GLY A O 1
ATOM 2085 N N . ALA A 1 263 ? -5.792 22.712 28.001 1.00 51.66 263 ALA A N 1
ATOM 2086 C CA . ALA A 1 263 ? -4.376 22.945 27.687 1.00 51.66 263 ALA A CA 1
ATOM 2087 C C . ALA A 1 263 ? -3.526 21.680 27.808 1.00 51.66 263 ALA A C 1
ATOM 2089 O O . ALA A 1 263 ? -2.665 21.408 26.974 1.00 51.66 263 ALA A O 1
ATOM 2090 N N . ILE A 1 264 ? -3.810 20.894 28.850 1.00 55.47 264 ILE A N 1
ATOM 2091 C CA . ILE A 1 264 ? -3.163 19.607 29.102 1.00 55.47 264 ILE A CA 1
ATOM 2092 C C . ILE A 1 264 ? -3.456 18.658 27.935 1.00 55.47 264 ILE A C 1
ATOM 2094 O O . ILE A 1 264 ? -2.527 18.052 27.414 1.00 55.47 264 ILE A O 1
ATOM 2098 N N . LYS A 1 265 ? -4.701 18.639 27.437 1.00 54.25 265 LYS A N 1
ATOM 2099 C CA . LYS A 1 265 ? -5.091 17.843 26.264 1.00 54.25 265 LYS A CA 1
ATOM 2100 C C . LYS A 1 265 ? -4.364 18.258 24.984 1.00 54.25 265 LYS A C 1
ATOM 2102 O O . LYS A 1 265 ? -3.884 17.391 24.270 1.00 54.25 265 LYS A O 1
ATOM 2107 N N . ILE A 1 266 ? -4.236 19.557 24.699 1.00 54.12 266 ILE A N 1
ATOM 2108 C CA . ILE A 1 266 ? -3.498 20.034 23.513 1.00 54.12 266 ILE A CA 1
ATOM 2109 C C . ILE A 1 266 ? -2.018 19.647 23.614 1.00 54.12 266 ILE A C 1
ATOM 2111 O O . ILE A 1 266 ? -1.458 19.092 22.675 1.00 54.12 266 ILE A O 1
ATOM 2115 N N . ALA A 1 267 ? -1.386 19.879 24.765 1.00 51.34 267 ALA A N 1
ATOM 2116 C CA . ALA A 1 267 ? 0.011 19.513 24.971 1.00 51.34 267 ALA A CA 1
ATOM 2117 C C . ALA A 1 267 ? 0.247 17.992 24.927 1.00 51.34 267 ALA A C 1
ATOM 2119 O O . ALA A 1 267 ? 1.337 17.572 24.556 1.00 51.34 267 ALA A O 1
ATOM 2120 N N . GLU A 1 268 ? -0.738 17.173 25.307 1.00 53.88 268 GLU A N 1
ATOM 2121 C CA . GLU A 1 268 ? -0.710 15.713 25.151 1.00 53.88 268 GLU A CA 1
ATOM 2122 C C . GLU A 1 268 ? -0.870 15.272 23.696 1.00 53.88 268 GLU A C 1
ATOM 2124 O O . GLU A 1 268 ? -0.117 14.408 23.263 1.00 53.88 268 GLU A O 1
ATOM 2129 N N . ILE A 1 269 ? -1.723 15.936 22.912 1.00 52.31 269 ILE A N 1
ATOM 2130 C CA . ILE A 1 269 ? -1.829 15.715 21.459 1.00 52.31 269 ILE A CA 1
ATOM 2131 C C . ILE A 1 269 ? -0.493 16.010 20.760 1.00 52.31 269 ILE A C 1
ATOM 2133 O O . ILE A 1 269 ? -0.104 15.286 19.858 1.00 52.31 269 ILE A O 1
ATOM 2137 N N . PHE A 1 270 ? 0.267 17.013 21.209 1.00 53.56 270 PHE A N 1
ATOM 2138 C CA . PHE A 1 270 ? 1.625 17.263 20.701 1.00 53.56 270 PHE A CA 1
ATOM 2139 C C . PHE A 1 270 ? 2.696 16.306 21.265 1.00 53.56 270 PHE A C 1
ATOM 2141 O O . PHE A 1 270 ? 3.812 16.274 20.742 1.00 53.56 270 PHE A O 1
ATOM 2148 N N . LYS A 1 271 ? 2.406 15.525 22.322 1.00 53.09 271 LYS A N 1
ATOM 2149 C CA . LYS A 1 271 ? 3.289 14.413 22.738 1.00 53.09 271 LYS A CA 1
ATOM 2150 C C . LYS A 1 271 ? 3.184 13.254 21.754 1.00 53.09 271 LYS A C 1
ATOM 2152 O O . LYS A 1 271 ? 4.190 12.593 21.503 1.00 53.09 271 LYS A O 1
ATOM 2157 N N . GLU A 1 272 ? 1.991 13.023 21.209 1.00 57.06 272 GLU A N 1
ATOM 2158 C CA . GLU A 1 272 ? 1.777 12.131 20.076 1.00 57.06 272 GLU A CA 1
ATOM 2159 C C . GLU A 1 272 ? 2.355 12.834 18.846 1.00 57.06 272 GLU A C 1
ATOM 2161 O O . GLU A 1 272 ? 1.800 13.768 18.276 1.00 57.06 272 GLU A O 1
ATOM 2166 N N . ARG A 1 273 ? 3.576 12.461 18.473 1.00 72.38 273 ARG A N 1
ATOM 2167 C CA . ARG A 1 273 ? 4.362 13.154 17.435 1.00 72.38 273 ARG A CA 1
ATOM 2168 C C . ARG A 1 273 ? 3.782 13.035 16.031 1.00 72.38 273 ARG A C 1
ATOM 2170 O O . ARG A 1 273 ? 4.422 13.452 15.069 1.00 72.38 273 ARG A O 1
ATOM 2177 N N . ILE A 1 274 ? 2.600 12.447 15.927 1.00 83.00 274 ILE A N 1
ATOM 2178 C CA . ILE A 1 274 ? 1.872 12.159 14.712 1.00 83.00 274 ILE A CA 1
ATO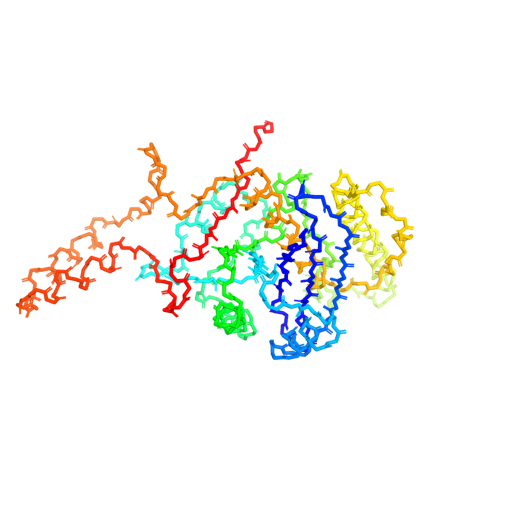M 2179 C C . ILE A 1 274 ? 0.376 12.406 14.946 1.00 83.00 274 ILE A C 1
ATOM 2181 O O . ILE A 1 274 ? -0.152 12.074 16.001 1.00 83.00 274 ILE A O 1
ATOM 2185 N N . MET A 1 275 ? -0.310 12.970 13.957 1.00 85.56 275 MET A N 1
ATOM 2186 C CA . MET A 1 275 ? -1.768 13.037 13.884 1.00 85.56 275 MET A CA 1
ATOM 2187 C C . MET A 1 275 ? -2.259 12.033 12.860 1.00 85.56 275 MET A C 1
ATOM 2189 O O . MET A 1 275 ? -1.742 11.996 11.743 1.00 85.56 275 MET A O 1
ATOM 2193 N N . ILE A 1 276 ? -3.293 11.283 13.220 1.00 86.88 276 ILE A N 1
ATOM 2194 C CA . ILE A 1 276 ? -4.010 10.389 12.314 1.00 86.88 276 ILE A CA 1
ATOM 2195 C C . ILE A 1 276 ? -5.424 10.958 12.115 1.00 86.88 276 ILE A C 1
ATOM 2197 O O . ILE A 1 276 ? -6.046 11.381 13.095 1.00 86.88 276 ILE A O 1
ATOM 2201 N N . PRO A 1 277 ? -5.946 11.017 10.878 1.00 88.75 277 PRO A N 1
ATOM 2202 C CA . PRO A 1 277 ? -7.304 11.476 10.617 1.00 88.75 277 PRO A CA 1
ATOM 2203 C C . PRO A 1 277 ? -8.358 10.670 11.375 1.00 88.75 277 PRO A C 1
ATOM 2205 O O . PRO A 1 277 ? -8.264 9.450 11.511 1.00 88.75 277 PRO A O 1
ATOM 2208 N N . LYS A 1 278 ? -9.419 11.364 11.794 1.00 84.62 278 LYS A N 1
ATOM 2209 C CA . LYS A 1 278 ? -10.590 10.723 12.391 1.00 84.62 278 LYS A CA 1
ATOM 2210 C C . LYS A 1 278 ? -11.247 9.761 11.392 1.00 84.62 278 LYS A C 1
ATOM 2212 O O . LYS A 1 278 ? -11.380 10.082 10.209 1.00 84.62 278 LYS A O 1
ATOM 2217 N N . GLY A 1 279 ? -11.703 8.620 11.893 1.00 87.19 279 GLY A N 1
ATOM 2218 C CA . GLY A 1 279 ? -12.274 7.509 11.136 1.00 87.19 279 GLY A CA 1
ATOM 2219 C C . GLY A 1 279 ? -11.279 6.379 10.855 1.00 87.19 279 GLY A C 1
ATOM 2220 O O . GLY A 1 279 ? -11.717 5.270 10.551 1.00 87.19 279 GLY A O 1
ATOM 2221 N N . ILE A 1 280 ? -9.969 6.627 10.986 1.00 89.25 280 ILE A N 1
ATOM 2222 C CA . ILE A 1 280 ? -8.916 5.638 10.700 1.00 89.25 280 ILE A CA 1
ATOM 2223 C C . ILE A 1 280 ? -7.883 5.478 11.834 1.00 89.25 280 ILE A C 1
ATOM 2225 O O . ILE A 1 280 ? -7.024 4.604 11.751 1.00 89.25 280 ILE A O 1
ATOM 2229 N N . GLU A 1 281 ? -7.993 6.235 12.930 1.00 84.44 281 GLU A N 1
ATOM 2230 C CA . GLU A 1 281 ? -7.036 6.291 14.049 1.00 84.44 281 GLU A CA 1
ATOM 2231 C C . GLU A 1 281 ? -6.739 4.942 14.727 1.00 84.44 281 GLU A C 1
ATOM 2233 O O . GLU A 1 281 ? -5.638 4.742 15.226 1.00 84.44 281 GLU A O 1
ATOM 2238 N N . GLY A 1 282 ? -7.686 4.000 14.714 1.00 85.62 282 GLY A N 1
ATOM 2239 C CA . GLY A 1 282 ? -7.507 2.653 15.276 1.00 85.62 282 GLY A CA 1
ATOM 2240 C C . GLY A 1 282 ? -7.114 1.576 14.261 1.00 85.62 282 GLY A C 1
ATOM 2241 O O . GLY A 1 282 ? -6.960 0.422 14.643 1.00 85.62 282 GLY A O 1
ATOM 2242 N N . LYS A 1 283 ? -7.010 1.935 12.976 1.00 90.56 283 LYS A N 1
ATOM 2243 C CA . LYS A 1 283 ? -6.734 1.005 11.867 1.00 90.56 283 LYS A CA 1
ATOM 2244 C C . LYS A 1 283 ? -5.364 1.254 11.240 1.00 90.56 283 LYS A C 1
ATOM 2246 O O . LYS A 1 283 ? -4.775 0.329 10.685 1.00 90.56 283 LYS A O 1
ATOM 2251 N N . VAL A 1 284 ? -4.863 2.490 11.309 1.00 87.75 284 VAL A N 1
ATOM 2252 C CA . VAL A 1 284 ? -3.572 2.863 10.722 1.00 87.75 284 VAL A CA 1
ATOM 2253 C C . VAL A 1 284 ? -2.427 2.218 11.492 1.00 87.75 284 VAL A C 1
ATOM 2255 O O . VAL A 1 284 ? -2.254 2.433 12.689 1.00 87.75 284 VAL A O 1
ATOM 2258 N N . THR A 1 285 ? -1.616 1.454 10.773 1.00 87.69 285 THR A N 1
ATOM 2259 C CA . THR A 1 285 ? -0.380 0.856 11.265 1.00 87.69 285 THR A CA 1
ATOM 2260 C C . THR A 1 285 ? 0.742 1.118 10.270 1.00 87.69 285 THR A C 1
ATOM 2262 O O . THR A 1 285 ? 0.506 1.349 9.087 1.00 87.69 285 THR A O 1
ATOM 2265 N N . TYR A 1 286 ? 1.974 1.089 10.765 1.00 87.19 286 TYR A N 1
ATOM 2266 C CA . TYR A 1 286 ? 3.166 1.145 9.939 1.00 87.19 286 TYR A CA 1
ATOM 2267 C C . TYR A 1 286 ? 3.969 -0.130 10.189 1.00 87.19 286 TYR A C 1
ATOM 2269 O O . TYR A 1 286 ? 4.778 -0.183 11.119 1.00 87.19 286 TYR A O 1
ATOM 2277 N N . TYR A 1 287 ? 3.696 -1.190 9.430 1.00 86.62 287 TYR A N 1
ATOM 2278 C CA . TYR A 1 287 ? 4.461 -2.429 9.540 1.00 86.62 287 TYR A CA 1
ATOM 2279 C C . TYR A 1 287 ? 5.737 -2.345 8.727 1.00 86.62 287 TYR A C 1
ATOM 2281 O O . TYR A 1 287 ? 5.752 -1.854 7.601 1.00 86.62 287 TYR A O 1
ATOM 2289 N N . TRP A 1 288 ? 6.819 -2.857 9.299 1.00 85.06 288 TRP A N 1
ATOM 2290 C CA . TRP A 1 288 ? 8.110 -2.822 8.654 1.00 85.06 288 TRP A CA 1
ATOM 2291 C C . TRP A 1 288 ? 8.920 -4.095 8.868 1.00 85.06 288 TRP A C 1
ATOM 2293 O O . TRP A 1 288 ? 8.796 -4.786 9.881 1.00 85.06 288 TRP A O 1
ATOM 2303 N N . LEU A 1 289 ? 9.778 -4.391 7.897 1.00 76.56 289 LEU A N 1
ATOM 2304 C CA . LEU A 1 289 ? 10.754 -5.464 7.997 1.00 76.56 289 LEU A CA 1
ATOM 2305 C C . LEU A 1 289 ? 11.846 -5.059 8.991 1.00 76.56 289 LEU A C 1
ATOM 2307 O O . LEU A 1 289 ? 12.469 -4.019 8.785 1.00 76.56 289 LEU A O 1
ATOM 2311 N N . PRO A 1 290 ? 12.136 -5.836 10.050 1.00 63.66 290 PRO A N 1
ATOM 2312 C CA . PRO A 1 290 ? 13.402 -5.635 10.747 1.00 63.66 290 PRO A CA 1
ATOM 2313 C C . PRO A 1 290 ? 14.527 -5.750 9.711 1.00 63.66 290 PRO A C 1
ATOM 2315 O O . PRO A 1 290 ? 14.418 -6.587 8.810 1.00 63.66 290 PRO A O 1
ATOM 2318 N N . ALA A 1 291 ? 15.582 -4.928 9.794 1.00 59.44 291 ALA A N 1
ATOM 2319 C CA . ALA A 1 291 ? 16.763 -5.203 8.988 1.00 59.44 291 ALA A CA 1
ATOM 2320 C C . ALA A 1 291 ? 17.200 -6.630 9.309 1.00 59.44 291 ALA A C 1
ATOM 2322 O O . ALA A 1 291 ? 17.631 -6.938 10.421 1.00 59.44 291 ALA A O 1
ATOM 2323 N N . SER A 1 292 ? 17.028 -7.533 8.347 1.00 54.09 292 SER A N 1
ATOM 2324 C CA . SER A 1 292 ? 17.737 -8.795 8.383 1.00 54.09 292 SER A CA 1
ATOM 2325 C C . SER A 1 292 ? 19.204 -8.410 8.462 1.00 54.09 292 SER A C 1
ATOM 2327 O O . SER A 1 292 ? 19.657 -7.669 7.590 1.00 54.09 292 SER A O 1
ATOM 2329 N N . HIS A 1 293 ? 19.903 -8.830 9.519 1.00 42.00 293 HIS A N 1
ATOM 2330 C CA . HIS A 1 293 ? 21.350 -8.684 9.615 1.00 42.00 293 HIS A CA 1
ATOM 2331 C C . HIS A 1 293 ? 21.957 -9.172 8.291 1.00 42.00 293 HIS A C 1
ATOM 2333 O O . HIS A 1 293 ? 21.951 -10.375 8.026 1.00 42.00 293 HIS A O 1
ATOM 2339 N N . GLN A 1 294 ? 22.349 -8.228 7.432 1.00 42.03 294 GLN A N 1
ATOM 2340 C CA . GLN A 1 294 ? 23.171 -8.503 6.260 1.00 42.03 294 GLN A CA 1
ATOM 2341 C C . GLN A 1 294 ? 24.548 -8.963 6.729 1.00 42.03 294 GLN A C 1
ATOM 2343 O O . GLN A 1 294 ? 25.023 -8.433 7.763 1.00 42.03 294 GLN A O 1
#

Mean predicted aligned error: 8.77 Å

Radius of gyration: 21.11 Å; Cα contacts (8 Å, |Δi|>4): 484; chains: 1; bounding box: 44×56×65 Å

Sequence (294 aa):
MTYIIIGYDPGGNHANGVSYLKVTSDLRIEDFDSTIVSTCDEALSWLFDDQMINPDEVIAAGIDSFLSWPTIGVFRPMDDFLKREYPEVKSSIFSVNSAFGAMAIQGVIFAQILASVSPNLQLLNETHPKVAYHAQTARRHDYFAKRDNAVDDIKNEQVDHFKSVRKVYNELNATRMWKELLDWIGLSASSKYSKSLNMSPQAMDHEWDAIYSAWFTYQFGIMTPGRNLMQPNSDEFLSAYLNDEQAAQISSLRNSKISGNGAIKIAEIFKERIMIPKGIEGKVTYYWLPASHQ